Protein AF-R9JX51-F1 (afdb_monomer_lite)

pLDDT: mean 88.29, std 9.83, range [44.78, 97.88]

Radius of gyration: 38.97 Å; chains: 1; bounding box: 58×64×121 Å

Foldseek 3Di:
DWAQDPQPRAIFDAWDDKDWAWAWEQFDPLATDTDTDIWTKTAHPDPPDPGGIDTHDDPQDDPPHRYGPNVLVVLQVQCVVDQLQVSCVVSVSSHDHDHSVRNVVSVVPDDQAADLQQAEKEWEWDCPPPPPFIWIWIARPPPGHTRDTGGDDQLPRVLVVLLSNQNHQEYEYAPDPSNVVSCCVRHVNHHYHYDPVNVVVVVVVVVVVVCVVPPDPDWADDPRDTDPDHPPDDPDPDDPDVVVVVVPPDDPPADADPVRHHDPDDPVVPPCVDPVNVVVVVVVVVVVD

Sequence (289 aa):
HSCACPQCGEESRHLHATYMRKIQDIPIRCKPTCLHINVYKYECDNPECGTKVFTEPLSFARTSQVRTDALNTLILGMAMFMSNEGASSVLKLLGVTVSNDTIQRLYNRIKFEDDPDVEAVGIDDVATRKGQTYATAVYDLKDHHMIALLDGRDGTTLKEWLKEHKKIKVVARDRASSYAKAVSEVLPECVQVADRFHLLQNLMEHLKNIFKNELPPEIFIRGGQVLDTPPKKISREKKADESVIQQLNYDNTPPTDAYGNPVDYDDSANNYNSAEKKRQAENRKKNKR

Structure (mmCIF, N/CA/C/O backbone):
data_AF-R9JX51-F1
#
_entry.id   AF-R9JX51-F1
#
loop_
_atom_site.group_PDB
_atom_site.id
_atom_site.type_symbol
_atom_site.label_atom_id
_atom_site.label_alt_id
_atom_site.label_comp_id
_atom_site.label_asym_id
_atom_site.label_entity_id
_atom_site.label_seq_id
_atom_site.pdbx_PDB_ins_code
_atom_site.Cartn_x
_atom_site.Cartn_y
_atom_site.Cartn_z
_atom_site.occupancy
_atom_site.B_iso_or_equiv
_atom_site.auth_seq_id
_atom_site.auth_comp_id
_atom_site.auth_asym_id
_atom_site.auth_atom_id
_atom_site.pdbx_PDB_model_num
ATOM 1 N N . HIS A 1 1 ? 17.448 -10.406 -36.359 1.00 81.88 1 HIS A N 1
ATOM 2 C CA . HIS A 1 1 ? 16.692 -9.821 -35.239 1.00 81.88 1 HIS A CA 1
ATOM 3 C C . HIS A 1 1 ? 15.949 -8.607 -35.762 1.00 81.88 1 HIS A C 1
ATOM 5 O O . HIS A 1 1 ? 16.546 -7.835 -36.501 1.00 81.88 1 HIS A O 1
ATOM 11 N N . SER A 1 2 ? 14.666 -8.489 -35.444 1.00 91.06 2 SER A N 1
ATOM 12 C CA . SER A 1 2 ? 13.827 -7.328 -35.739 1.00 91.06 2 SER A CA 1
ATOM 13 C C . SER A 1 2 ? 13.103 -6.923 -34.458 1.00 91.06 2 SER A C 1
ATOM 15 O O . SER A 1 2 ? 12.936 -7.749 -33.556 1.00 91.06 2 SER A O 1
ATOM 17 N N . CYS A 1 3 ? 12.713 -5.658 -34.351 1.00 93.56 3 CYS A N 1
ATOM 18 C CA . CYS A 1 3 ? 11.931 -5.170 -33.223 1.00 93.56 3 CYS A CA 1
ATOM 19 C C . CYS A 1 3 ? 10.944 -4.106 -33.697 1.00 93.56 3 CYS A C 1
ATOM 21 O O . CYS A 1 3 ? 11.307 -3.229 -34.476 1.00 93.56 3 CYS A O 1
ATOM 23 N N . ALA A 1 4 ? 9.709 -4.160 -33.203 1.00 95.12 4 ALA A N 1
ATOM 24 C CA . ALA A 1 4 ? 8.729 -3.111 -33.451 1.00 95.12 4 ALA A CA 1
ATOM 25 C C . ALA A 1 4 ? 9.084 -1.850 -32.651 1.00 95.12 4 ALA A C 1
ATOM 27 O O . ALA A 1 4 ? 9.401 -1.932 -31.458 1.00 95.12 4 ALA A O 1
ATOM 28 N N . CYS A 1 5 ? 9.022 -0.687 -33.299 1.00 93.88 5 CYS A N 1
ATOM 29 C CA . CYS A 1 5 ? 9.209 0.594 -32.634 1.00 93.88 5 CYS A CA 1
ATOM 30 C C . CYS A 1 5 ? 8.069 0.823 -31.625 1.00 93.88 5 CYS A C 1
ATOM 32 O O . CYS A 1 5 ? 6.904 0.816 -32.018 1.00 93.88 5 CYS A O 1
ATOM 34 N N . PRO A 1 6 ? 8.352 1.096 -30.337 1.00 92.12 6 PRO A N 1
ATOM 35 C CA . PRO A 1 6 ? 7.308 1.283 -29.327 1.00 92.12 6 PRO A CA 1
ATOM 36 C C . PRO A 1 6 ? 6.476 2.558 -29.535 1.00 92.12 6 PRO A C 1
ATOM 38 O O . PRO A 1 6 ? 5.453 2.721 -28.878 1.00 92.12 6 PRO A O 1
ATOM 41 N N . GLN A 1 7 ? 6.920 3.474 -30.406 1.00 93.69 7 GLN A N 1
ATOM 42 C CA . GLN A 1 7 ? 6.222 4.730 -30.675 1.00 93.69 7 GLN A CA 1
ATOM 43 C C . GLN A 1 7 ? 5.293 4.635 -31.894 1.00 93.69 7 GLN A C 1
ATOM 45 O O . GLN A 1 7 ? 4.145 5.054 -31.792 1.00 93.69 7 GLN A O 1
ATOM 50 N N . CYS A 1 8 ? 5.766 4.097 -33.024 1.00 94.19 8 CYS A N 1
ATOM 51 C CA . CYS A 1 8 ? 4.985 4.032 -34.268 1.00 94.19 8 CYS A CA 1
ATOM 52 C C . CYS A 1 8 ? 4.562 2.615 -34.688 1.00 94.19 8 CYS A C 1
ATOM 54 O O . CYS A 1 8 ? 3.778 2.476 -35.618 1.00 94.19 8 CYS A O 1
ATOM 56 N N . GLY A 1 9 ? 5.067 1.568 -34.030 1.00 94.25 9 GLY A N 1
ATOM 57 C CA . GLY A 1 9 ? 4.759 0.170 -34.342 1.00 94.25 9 GLY A CA 1
ATOM 58 C C . GLY A 1 9 ? 5.537 -0.431 -35.518 1.00 94.25 9 GLY A C 1
ATOM 59 O O . GLY A 1 9 ? 5.490 -1.647 -35.681 1.00 94.25 9 GLY A O 1
ATOM 60 N N . GLU A 1 10 ? 6.277 0.372 -36.293 1.00 95.06 10 GLU A N 1
ATOM 61 C CA . GLU A 1 10 ? 7.030 -0.100 -37.465 1.00 95.06 10 GLU A CA 1
ATOM 62 C C . GLU A 1 10 ? 8.069 -1.162 -37.083 1.00 95.06 10 GLU A C 1
ATOM 64 O O . GLU A 1 10 ? 8.851 -0.974 -36.141 1.00 95.06 10 GLU A O 1
ATOM 69 N N . GLU A 1 11 ? 8.103 -2.272 -37.822 1.00 96.31 11 GLU A N 1
ATOM 70 C CA . GLU A 1 11 ? 9.096 -3.320 -37.609 1.00 96.31 11 GLU A CA 1
ATOM 71 C C . GLU A 1 11 ? 10.447 -2.867 -38.162 1.00 96.31 11 GLU A C 1
ATOM 73 O O . GLU A 1 11 ? 10.641 -2.789 -39.370 1.00 96.31 11 GLU A O 1
ATOM 78 N N . SER A 1 12 ? 11.404 -2.602 -37.272 1.00 95.62 12 SER A N 1
ATOM 79 C CA . SER A 1 12 ? 12.731 -2.139 -37.669 1.00 95.62 12 SER A CA 1
ATOM 80 C C . SER A 1 12 ? 13.768 -3.258 -37.623 1.00 95.62 12 SER A C 1
ATOM 82 O O . SER A 1 12 ? 13.778 -4.092 -36.707 1.00 95.62 12 SER A O 1
ATOM 84 N N . ARG A 1 13 ? 14.658 -3.283 -38.621 1.00 95.19 13 ARG A N 1
ATOM 85 C CA . ARG A 1 13 ? 15.731 -4.295 -38.748 1.00 95.19 13 ARG A CA 1
ATOM 86 C C . ARG A 1 13 ? 17.135 -3.704 -38.675 1.00 95.19 13 ARG A C 1
ATOM 88 O O . ARG A 1 13 ? 18.094 -4.458 -38.499 1.00 95.19 13 ARG A O 1
ATOM 95 N N . HIS A 1 14 ? 17.266 -2.381 -38.758 1.00 93.88 14 HIS A N 1
ATOM 96 C CA . HIS A 1 14 ? 18.553 -1.703 -38.661 1.00 93.88 14 HIS A CA 1
ATOM 97 C C . HIS A 1 14 ? 19.035 -1.637 -37.210 1.00 93.88 14 HIS A C 1
ATOM 99 O O . HIS A 1 14 ? 18.507 -0.903 -36.374 1.00 93.88 14 HIS A O 1
ATOM 105 N N . LEU A 1 15 ? 20.055 -2.440 -36.903 1.00 95.25 15 LEU A N 1
ATOM 106 C CA . LEU A 1 15 ? 20.704 -2.449 -35.599 1.00 95.25 15 LEU A CA 1
ATOM 107 C C . LEU A 1 15 ? 21.611 -1.221 -35.454 1.00 95.25 15 LEU A C 1
ATOM 109 O O . LEU A 1 15 ? 22.594 -1.088 -36.176 1.00 95.25 15 LEU A O 1
ATOM 113 N N . HIS A 1 16 ? 21.315 -0.374 -34.473 1.00 95.62 16 HIS A N 1
ATOM 114 C CA . HIS A 1 16 ? 22.114 0.803 -34.143 1.00 95.62 16 HIS A CA 1
ATOM 115 C C . HIS A 1 16 ? 23.285 0.456 -33.214 1.00 95.62 16 HIS A C 1
ATOM 117 O O . HIS A 1 16 ? 24.429 0.837 -33.447 1.00 95.62 16 HIS A O 1
ATOM 123 N N . ALA A 1 17 ? 22.994 -0.247 -32.115 1.00 95.38 17 ALA A N 1
ATOM 124 C CA . ALA A 1 17 ? 23.981 -0.581 -31.094 1.00 95.38 17 ALA A CA 1
ATOM 125 C C . ALA A 1 17 ? 23.506 -1.736 -30.209 1.00 95.38 17 ALA A C 1
ATOM 127 O O . ALA A 1 17 ? 22.314 -2.023 -30.119 1.00 95.38 17 ALA A O 1
ATOM 128 N N . THR A 1 18 ? 24.435 -2.338 -29.472 1.00 95.12 18 THR A N 1
ATOM 129 C CA . THR A 1 18 ? 24.125 -3.272 -28.385 1.00 95.12 18 THR A CA 1
ATOM 130 C C . THR A 1 18 ? 24.825 -2.849 -27.106 1.00 95.12 18 THR A C 1
ATOM 132 O O . THR A 1 18 ? 25.910 -2.268 -27.153 1.00 95.12 18 THR A O 1
ATOM 135 N N . TYR A 1 19 ? 24.234 -3.146 -25.953 1.00 94.31 19 TYR A N 1
ATOM 136 C CA . TYR A 1 19 ? 24.873 -2.902 -24.665 1.00 94.31 19 TYR A CA 1
ATOM 137 C C . TYR A 1 19 ? 24.481 -3.949 -23.628 1.00 94.31 19 TYR A C 1
ATOM 139 O O . TYR A 1 19 ? 23.354 -4.439 -23.597 1.00 94.31 19 TYR A O 1
ATOM 147 N N . MET A 1 20 ? 25.417 -4.264 -22.734 1.00 95.19 20 MET A N 1
ATOM 148 C CA . MET A 1 20 ? 25.176 -5.216 -21.656 1.00 95.19 20 MET A CA 1
ATOM 149 C C . MET A 1 20 ? 24.449 -4.553 -20.488 1.00 95.19 20 MET A C 1
ATOM 151 O O . MET A 1 20 ? 24.860 -3.503 -19.989 1.00 95.19 20 MET A O 1
ATOM 155 N N . ARG A 1 21 ? 23.402 -5.211 -19.993 1.00 94.69 21 ARG A N 1
ATOM 156 C CA . ARG A 1 21 ? 22.732 -4.882 -18.733 1.00 94.69 21 ARG A CA 1
ATOM 157 C C . ARG A 1 21 ? 22.914 -6.012 -17.738 1.00 94.69 21 ARG A C 1
ATOM 159 O O . ARG A 1 21 ? 22.770 -7.185 -18.072 1.00 94.69 21 ARG A O 1
ATOM 166 N N . LYS A 1 22 ? 23.158 -5.632 -16.487 1.00 96.12 22 LYS A N 1
ATOM 167 C CA . LYS A 1 22 ? 23.065 -6.517 -15.329 1.00 96.12 22 LYS A CA 1
ATOM 168 C C . LYS A 1 22 ? 21.794 -6.172 -14.563 1.00 96.12 22 LYS A C 1
ATOM 170 O O . LYS A 1 22 ? 21.672 -5.061 -14.053 1.00 96.12 22 LYS A O 1
ATOM 175 N N . ILE A 1 23 ? 20.856 -7.110 -14.501 1.00 97.19 23 ILE A N 1
ATOM 176 C CA . ILE A 1 23 ? 19.566 -6.939 -13.823 1.00 97.19 23 ILE A CA 1
ATOM 177 C C . ILE A 1 23 ? 19.499 -7.945 -12.681 1.00 97.19 23 ILE A C 1
ATOM 179 O O . ILE A 1 23 ? 19.671 -9.137 -12.908 1.00 97.19 23 ILE A O 1
ATOM 183 N N . GLN A 1 24 ? 19.279 -7.481 -11.453 1.00 97.88 24 GLN A N 1
ATOM 184 C CA . GLN A 1 24 ? 19.091 -8.382 -10.315 1.00 97.88 24 GLN A CA 1
ATOM 185 C C . GLN A 1 24 ? 17.722 -9.068 -10.418 1.00 97.88 24 GLN A C 1
ATOM 187 O O . GLN A 1 24 ? 16.726 -8.416 -10.733 1.00 97.88 24 GLN A O 1
ATOM 192 N N . ASP A 1 25 ? 17.681 -10.363 -10.137 1.00 97.44 25 ASP A N 1
ATOM 193 C CA . ASP A 1 25 ? 16.470 -11.180 -10.195 1.00 97.44 25 ASP A CA 1
ATOM 194 C C . ASP A 1 25 ? 16.212 -11.872 -8.849 1.00 97.44 25 ASP A C 1
ATOM 196 O O . ASP A 1 25 ? 16.976 -11.693 -7.893 1.00 97.44 25 ASP A O 1
ATOM 200 N N . ILE A 1 26 ? 15.119 -12.628 -8.758 1.00 96.94 26 ILE A N 1
ATOM 201 C CA . ILE A 1 26 ? 14.760 -13.416 -7.578 1.00 96.94 26 ILE A CA 1
ATOM 202 C C . ILE A 1 26 ? 15.960 -14.275 -7.138 1.00 96.94 26 ILE A C 1
ATOM 204 O O . ILE A 1 26 ? 16.591 -14.939 -7.965 1.00 96.94 26 ILE A O 1
ATOM 208 N N . PRO A 1 27 ? 16.306 -14.271 -5.839 1.00 96.50 27 PRO A N 1
ATOM 209 C CA . PRO A 1 27 ? 17.465 -14.996 -5.351 1.00 96.50 27 PRO A CA 1
ATOM 210 C C . PRO A 1 27 ? 17.262 -16.509 -5.450 1.00 96.50 27 PRO A C 1
ATOM 212 O O . PRO A 1 27 ? 16.243 -17.053 -5.028 1.00 96.50 27 PRO A O 1
ATOM 215 N N . ILE A 1 28 ? 18.288 -17.214 -5.920 1.00 96.06 28 ILE A N 1
ATOM 216 C CA . ILE A 1 28 ? 18.328 -18.676 -5.929 1.00 96.06 28 ILE A CA 1
ATOM 217 C C . ILE A 1 28 ? 19.109 -19.142 -4.702 1.00 96.06 28 ILE A C 1
ATOM 219 O O . ILE A 1 28 ? 20.269 -18.773 -4.522 1.00 96.06 28 ILE A O 1
ATOM 223 N N . ARG A 1 29 ? 18.493 -19.974 -3.852 1.00 94.56 29 ARG A N 1
ATOM 224 C CA . ARG A 1 29 ? 19.115 -20.503 -2.616 1.00 94.56 29 ARG A CA 1
ATOM 225 C C . ARG A 1 29 ? 19.682 -19.396 -1.709 1.00 94.56 29 ARG A C 1
ATOM 227 O O . ARG A 1 29 ? 20.789 -19.516 -1.186 1.00 94.56 29 ARG A O 1
ATOM 234 N N . CYS A 1 30 ? 18.928 -18.305 -1.565 1.00 93.25 30 CYS A N 1
ATOM 235 C CA . CYS A 1 30 ? 19.318 -17.114 -0.803 1.00 93.25 30 CYS A CA 1
ATOM 236 C C . CYS A 1 30 ? 20.642 -16.478 -1.272 1.00 93.25 30 CYS A C 1
ATOM 238 O O . CYS A 1 30 ? 21.377 -15.887 -0.478 1.00 93.25 30 CYS A O 1
ATOM 240 N N . LYS A 1 31 ? 20.995 -16.635 -2.554 1.00 94.75 31 LYS A N 1
ATOM 241 C CA . LYS A 1 31 ? 22.178 -16.014 -3.153 1.00 94.75 31 LYS A CA 1
ATOM 242 C C . LYS A 1 31 ? 21.774 -14.909 -4.129 1.00 94.75 31 LYS A C 1
ATOM 244 O O . LYS A 1 31 ? 20.827 -15.103 -4.898 1.00 94.75 31 LYS A O 1
ATOM 249 N N . PRO A 1 32 ? 22.518 -13.785 -4.153 1.00 95.88 32 PRO A N 1
ATOM 250 C CA . PRO A 1 32 ? 22.324 -12.750 -5.158 1.00 95.88 32 PRO A CA 1
ATOM 251 C C . PRO A 1 32 ? 22.366 -13.337 -6.564 1.00 95.88 32 PRO A C 1
ATOM 253 O O . PRO A 1 32 ? 23.352 -13.957 -6.960 1.00 95.88 32 PRO A O 1
ATOM 256 N N . THR A 1 33 ? 21.275 -13.152 -7.298 1.00 96.94 33 THR A N 1
ATOM 257 C CA . THR A 1 33 ? 21.091 -13.690 -8.648 1.00 96.94 33 THR A CA 1
ATOM 258 C C . THR A 1 33 ? 20.904 -12.525 -9.609 1.00 96.94 33 THR A C 1
ATOM 260 O O . THR A 1 33 ? 20.221 -11.547 -9.300 1.00 96.94 33 THR A O 1
ATOM 263 N N . CYS A 1 34 ? 21.586 -12.568 -10.752 1.00 96.94 34 CYS A N 1
ATOM 264 C CA . CYS A 1 34 ? 21.533 -11.513 -11.758 1.00 96.94 34 CYS A CA 1
ATOM 265 C C . CYS A 1 34 ? 21.465 -12.113 -13.159 1.00 96.94 34 CYS A C 1
ATOM 267 O O . CYS A 1 34 ? 22.170 -13.072 -13.464 1.00 96.94 34 CYS A O 1
ATOM 269 N N . LEU A 1 35 ? 20.679 -11.478 -14.018 1.00 96.50 35 LEU A N 1
ATOM 270 C CA . LEU A 1 35 ? 20.624 -11.727 -15.447 1.00 96.50 35 LEU A CA 1
ATOM 271 C C . LEU A 1 35 ? 21.620 -10.791 -16.138 1.00 96.50 35 LEU A C 1
ATOM 273 O O . LEU A 1 35 ? 21.587 -9.574 -15.926 1.00 96.50 35 LEU A O 1
ATOM 277 N N . HIS A 1 36 ? 22.523 -11.354 -16.938 1.00 96.31 36 HIS A N 1
ATOM 278 C CA . HIS A 1 36 ? 23.412 -10.600 -17.821 1.00 96.31 36 HIS A CA 1
ATOM 279 C C . HIS A 1 36 ? 22.826 -10.660 -19.228 1.00 96.31 36 HIS A C 1
ATOM 281 O O . HIS A 1 36 ? 22.798 -11.724 -19.840 1.00 96.31 36 HIS A O 1
ATOM 287 N N . ILE A 1 37 ? 22.317 -9.532 -19.711 1.00 94.38 37 ILE A N 1
ATOM 288 C CA . ILE A 1 37 ? 21.511 -9.467 -20.930 1.00 94.38 37 ILE A CA 1
ATOM 289 C C . ILE A 1 37 ? 22.209 -8.538 -21.913 1.00 94.38 37 ILE A C 1
ATOM 291 O O . ILE A 1 37 ? 22.575 -7.421 -21.542 1.00 94.38 37 ILE A O 1
ATOM 295 N N . ASN A 1 38 ? 22.371 -8.990 -23.153 1.00 95.00 38 ASN A N 1
ATOM 296 C CA . ASN A 1 38 ? 22.765 -8.123 -24.253 1.00 95.00 38 ASN A CA 1
ATOM 297 C C . ASN A 1 38 ? 21.507 -7.474 -24.828 1.00 95.00 38 ASN A C 1
ATOM 299 O O . ASN A 1 38 ? 20.653 -8.188 -25.343 1.00 95.00 38 ASN A O 1
ATOM 303 N N . VAL A 1 39 ? 21.385 -6.155 -24.691 1.00 94.44 39 VAL A N 1
ATOM 304 C CA . VAL A 1 39 ? 20.215 -5.399 -25.139 1.00 94.44 39 VAL A CA 1
ATOM 305 C C . VAL A 1 39 ? 20.503 -4.691 -26.451 1.00 94.44 39 VAL A C 1
ATOM 307 O O . VAL A 1 39 ? 21.531 -4.022 -26.588 1.00 94.44 39 VAL A O 1
ATOM 310 N N . TYR A 1 40 ? 19.572 -4.803 -27.390 1.00 94.75 40 TYR A N 1
ATOM 311 C CA . TYR A 1 40 ? 19.677 -4.263 -28.741 1.00 94.75 40 TYR A CA 1
ATOM 312 C C . TYR A 1 40 ? 18.963 -2.906 -28.861 1.00 94.75 40 TYR A C 1
ATOM 314 O O . TYR A 1 40 ? 17.868 -2.691 -28.336 1.00 94.75 40 TYR A O 1
ATOM 322 N N . LYS A 1 41 ? 19.598 -1.966 -29.563 1.00 95.56 41 LYS A N 1
ATOM 323 C CA . LYS A 1 41 ? 19.025 -0.683 -29.979 1.00 95.56 41 LYS A CA 1
ATOM 324 C C . LYS A 1 41 ? 18.873 -0.668 -31.489 1.00 95.56 41 LYS A C 1
ATOM 326 O O . LYS A 1 41 ? 19.823 -1.006 -32.188 1.00 95.56 41 LYS A O 1
ATOM 331 N N . TYR A 1 42 ? 17.728 -0.217 -31.971 1.00 96.12 42 TYR A N 1
ATOM 332 C CA . TYR A 1 42 ? 17.392 -0.166 -33.388 1.00 96.12 42 TYR A CA 1
ATOM 333 C C . TYR A 1 42 ? 17.206 1.277 -33.833 1.00 96.12 42 TYR A C 1
ATOM 335 O O . TYR A 1 42 ? 16.750 2.112 -33.046 1.00 96.12 42 TYR A O 1
ATOM 343 N N . GLU A 1 43 ? 17.550 1.558 -35.084 1.00 96.50 43 GLU A N 1
ATOM 344 C CA . GLU A 1 43 ? 17.079 2.760 -35.769 1.00 96.50 43 GLU A CA 1
ATOM 345 C C . GLU A 1 43 ? 15.660 2.497 -36.267 1.00 96.50 43 GLU A C 1
ATOM 347 O O . GLU A 1 43 ? 15.361 1.390 -36.708 1.00 96.50 43 GLU A O 1
ATOM 352 N N . CYS A 1 44 ? 14.765 3.470 -36.120 1.00 95.69 44 CYS A N 1
ATOM 353 C CA . CYS A 1 44 ? 13.397 3.329 -36.600 1.00 95.69 44 CYS A CA 1
ATOM 354 C C . CYS A 1 44 ? 13.369 3.437 -38.124 1.00 95.69 44 CYS A C 1
ATOM 356 O O . CYS A 1 44 ? 13.802 4.449 -38.674 1.00 95.69 44 CYS A O 1
ATOM 358 N N . ASP A 1 45 ? 12.806 2.426 -38.782 1.00 94.00 45 ASP A N 1
ATOM 359 C CA . ASP A 1 45 ? 12.721 2.375 -40.247 1.00 94.00 45 ASP A CA 1
ATOM 360 C C . ASP A 1 45 ? 11.614 3.288 -40.804 1.00 94.00 45 ASP A C 1
ATOM 362 O O . ASP A 1 45 ? 11.583 3.565 -42.003 1.00 94.00 45 ASP A O 1
ATOM 366 N N . ASN A 1 46 ? 10.733 3.809 -39.940 1.00 94.88 46 ASN A N 1
ATOM 367 C CA . ASN A 1 46 ? 9.710 4.778 -40.318 1.00 94.88 46 ASN A CA 1
ATOM 368 C C . ASN A 1 46 ? 10.290 6.211 -40.345 1.00 94.88 46 ASN A C 1
ATOM 370 O O . ASN A 1 46 ? 10.549 6.776 -39.274 1.00 94.88 46 ASN A O 1
ATOM 374 N N . PRO A 1 47 ? 10.421 6.846 -41.529 1.00 91.50 47 PRO A N 1
ATOM 375 C CA . PRO A 1 47 ? 10.985 8.190 -41.659 1.00 91.50 47 PRO A CA 1
ATOM 376 C C . PRO A 1 47 ? 10.109 9.293 -41.044 1.00 91.50 47 PRO A C 1
ATOM 378 O O . PRO A 1 47 ? 10.617 10.371 -40.741 1.00 91.50 47 PRO A O 1
ATOM 381 N N . GLU A 1 48 ? 8.813 9.042 -40.839 1.00 94.50 48 GLU A N 1
ATOM 382 C CA . GLU A 1 48 ? 7.881 9.990 -40.215 1.00 94.50 48 GLU A CA 1
ATOM 383 C C . GLU A 1 48 ? 7.873 9.886 -38.680 1.00 94.50 48 GLU A C 1
ATOM 385 O O . GLU A 1 48 ? 7.290 10.725 -37.990 1.00 94.50 48 GLU A O 1
ATOM 390 N N . CYS A 1 49 ? 8.532 8.872 -38.110 1.00 93.94 49 CYS A N 1
ATOM 391 C CA . CYS A 1 49 ? 8.582 8.686 -36.667 1.00 93.94 49 CYS A CA 1
ATOM 392 C C . CYS A 1 49 ? 9.555 9.680 -36.013 1.00 93.94 49 CYS A C 1
ATOM 394 O O . CYS A 1 49 ? 10.740 9.745 -36.339 1.00 93.94 49 CYS A O 1
ATOM 396 N N . GLY A 1 50 ? 9.085 10.403 -34.991 1.00 93.12 50 GLY A N 1
ATOM 397 C CA . GLY A 1 50 ? 9.944 11.285 -34.189 1.00 93.12 50 GLY A CA 1
ATOM 398 C C . GLY A 1 50 ? 11.005 10.543 -33.360 1.00 93.12 50 GLY A C 1
ATOM 399 O O . GLY A 1 50 ? 11.973 11.151 -32.901 1.00 93.12 50 GLY A O 1
ATOM 400 N N . THR A 1 51 ? 10.852 9.228 -33.166 1.00 92.06 51 THR A N 1
ATOM 401 C CA . THR A 1 51 ? 11.829 8.388 -32.460 1.00 92.06 51 THR A CA 1
ATOM 402 C C . THR A 1 51 ? 12.810 7.786 -33.455 1.00 92.06 51 THR A C 1
ATOM 404 O O . THR A 1 51 ? 12.498 6.797 -34.106 1.00 92.06 51 THR A O 1
ATOM 407 N N . LYS A 1 52 ? 14.020 8.351 -33.539 1.00 93.31 52 LYS A N 1
ATOM 408 C CA . LYS A 1 52 ? 15.059 7.853 -34.458 1.00 93.31 52 LYS A CA 1
ATOM 409 C C . LYS A 1 52 ? 15.713 6.556 -33.998 1.00 93.31 52 LYS A C 1
ATOM 411 O O . LYS A 1 52 ? 15.993 5.699 -34.819 1.00 93.31 52 LYS A O 1
ATOM 416 N N . VAL A 1 53 ? 15.969 6.419 -32.697 1.00 94.94 53 VAL A N 1
ATOM 417 C CA . VAL A 1 53 ? 16.600 5.230 -32.109 1.00 94.94 53 VAL A CA 1
ATOM 418 C C . VAL A 1 53 ? 15.777 4.788 -30.914 1.00 94.94 53 VAL A C 1
ATOM 420 O O . VAL A 1 53 ? 15.463 5.602 -30.043 1.00 94.94 53 VAL A O 1
ATOM 423 N N . PHE A 1 54 ? 15.462 3.501 -30.838 1.00 94.38 54 PHE A N 1
ATOM 424 C CA . PHE A 1 54 ? 14.765 2.913 -29.701 1.00 94.38 54 PHE A CA 1
ATOM 425 C C . PHE A 1 54 ? 15.499 1.678 -29.187 1.00 94.38 54 PHE A C 1
ATOM 427 O O . PHE A 1 54 ? 16.318 1.071 -29.868 1.00 94.38 54 PHE A O 1
ATOM 434 N N . THR A 1 55 ? 15.248 1.339 -27.927 1.00 94.38 55 THR A N 1
ATOM 435 C CA . THR A 1 55 ? 15.790 0.130 -27.296 1.00 94.38 55 THR A CA 1
ATOM 436 C C . THR A 1 55 ? 14.722 -0.947 -27.331 1.00 94.38 55 THR A C 1
ATOM 438 O O . THR A 1 55 ? 13.556 -0.630 -27.092 1.00 94.38 55 THR A O 1
ATOM 441 N N . GLU A 1 56 ? 15.103 -2.192 -27.604 1.00 92.25 56 GLU A N 1
ATOM 442 C CA . GLU A 1 56 ? 14.152 -3.298 -27.542 1.00 92.25 56 GLU A CA 1
ATOM 443 C C . GLU A 1 56 ? 13.490 -3.372 -26.150 1.00 92.25 56 GLU A C 1
ATOM 445 O O . GLU A 1 56 ? 14.158 -3.188 -25.119 1.00 92.25 56 GLU A O 1
ATOM 450 N N . PRO A 1 57 ? 12.174 -3.611 -26.086 1.00 92.38 57 PRO A N 1
ATOM 451 C CA . PRO A 1 57 ? 11.497 -3.811 -24.820 1.00 92.38 57 PRO A CA 1
ATOM 452 C C . PRO A 1 57 ? 11.851 -5.191 -24.255 1.00 92.38 57 PRO A C 1
ATOM 454 O O . PRO A 1 57 ? 11.795 -6.197 -24.958 1.00 92.38 57 PRO A O 1
ATOM 457 N N . LEU A 1 58 ? 12.163 -5.257 -22.959 1.00 93.06 58 LEU A N 1
ATOM 458 C CA . LEU A 1 58 ? 12.254 -6.533 -22.248 1.00 93.06 58 LEU A CA 1
ATOM 459 C C . LEU A 1 58 ? 10.921 -6.791 -21.544 1.00 93.06 58 LEU A C 1
ATOM 461 O O . LEU A 1 58 ? 10.446 -5.945 -20.787 1.00 93.06 58 LEU A O 1
ATOM 465 N N . SER A 1 59 ? 10.343 -7.976 -21.743 1.00 93.50 59 SER A N 1
ATOM 466 C CA . SER A 1 59 ? 9.049 -8.363 -21.153 1.00 93.50 59 SER A CA 1
ATOM 467 C C . SER A 1 59 ? 9.054 -8.455 -19.622 1.00 93.50 59 SER A C 1
ATOM 469 O O . SER A 1 59 ? 7.994 -8.475 -19.009 1.00 93.50 59 SER A O 1
ATOM 471 N N . PHE A 1 60 ? 10.236 -8.509 -19.007 1.00 94.62 60 PHE A N 1
ATOM 472 C CA . PHE A 1 60 ? 10.433 -8.693 -17.566 1.00 94.62 60 PHE A CA 1
ATOM 473 C C . PHE A 1 60 ? 11.143 -7.510 -16.882 1.00 94.62 60 PHE A C 1
ATOM 475 O O . PHE A 1 60 ? 11.443 -7.596 -15.686 1.00 94.62 60 PHE A O 1
ATOM 482 N N . ALA A 1 61 ? 11.504 -6.456 -17.630 1.00 94.12 61 ALA A N 1
ATOM 483 C CA . ALA A 1 61 ? 12.142 -5.259 -17.083 1.00 94.12 61 ALA A CA 1
ATOM 484 C C . ALA A 1 61 ? 12.028 -4.039 -18.018 1.00 94.12 61 ALA A C 1
ATOM 486 O O . ALA A 1 61 ? 12.430 -4.057 -19.179 1.00 94.12 61 ALA A O 1
ATOM 487 N N . ARG A 1 62 ? 11.627 -2.894 -17.472 1.00 89.94 62 ARG A N 1
ATOM 488 C CA . ARG A 1 62 ? 11.642 -1.588 -18.150 1.00 89.94 62 ARG A CA 1
ATOM 489 C C . ARG A 1 62 ? 13.070 -1.149 -18.508 1.00 89.94 62 ARG A C 1
ATOM 491 O O . ARG A 1 62 ? 14.050 -1.547 -17.869 1.00 89.94 62 ARG A O 1
ATOM 498 N N . THR A 1 63 ? 13.197 -0.245 -19.480 1.00 85.56 63 THR A N 1
ATOM 499 C CA . THR A 1 63 ? 14.472 0.214 -20.076 1.00 85.56 63 THR A CA 1
ATOM 500 C C . THR A 1 63 ? 15.537 0.648 -19.062 1.00 85.56 63 THR A C 1
ATOM 502 O O . THR A 1 63 ? 16.707 0.310 -19.219 1.00 85.56 63 THR A O 1
ATOM 505 N N . SER A 1 64 ? 15.137 1.327 -17.983 1.00 85.12 64 SER A N 1
ATOM 506 C CA . SER A 1 64 ? 16.057 1.850 -16.956 1.00 85.12 64 SER A CA 1
ATOM 507 C C . SER A 1 64 ? 15.982 1.103 -15.620 1.00 85.12 64 SER A C 1
ATOM 509 O O . SER A 1 64 ? 16.560 1.543 -14.626 1.00 85.12 64 SER A O 1
ATOM 511 N N . GLN A 1 65 ? 15.242 -0.007 -15.544 1.00 91.12 65 GLN A N 1
ATOM 512 C CA . GLN A 1 65 ? 15.197 -0.816 -14.327 1.00 91.12 65 GLN A CA 1
ATOM 513 C C . GLN A 1 65 ? 16.493 -1.619 -14.150 1.00 91.12 65 GLN A C 1
ATOM 515 O O . GLN A 1 65 ? 17.109 -2.085 -15.103 1.00 91.12 65 GLN A O 1
ATOM 520 N N . VAL A 1 66 ? 16.896 -1.814 -12.898 1.00 94.62 66 VAL A N 1
ATOM 521 C CA . VAL A 1 66 ? 18.055 -2.649 -12.520 1.00 94.62 66 VAL A CA 1
ATOM 522 C C . VAL A 1 66 ? 17.629 -3.928 -11.790 1.00 94.62 66 VAL A C 1
ATOM 524 O O . VAL A 1 66 ? 18.456 -4.648 -11.237 1.00 94.62 66 VAL A O 1
ATOM 527 N N . ARG A 1 67 ? 16.319 -4.192 -11.765 1.00 96.31 67 ARG A N 1
ATOM 528 C CA . ARG A 1 67 ? 15.673 -5.359 -11.163 1.00 96.31 67 ARG A CA 1
ATOM 529 C C . ARG A 1 67 ? 14.557 -5.841 -12.074 1.00 96.31 67 ARG A C 1
ATOM 531 O O . ARG A 1 67 ? 13.918 -4.996 -12.704 1.00 96.31 67 ARG A O 1
ATOM 538 N N . THR A 1 68 ? 14.327 -7.147 -12.106 1.00 97.12 68 THR A N 1
ATOM 539 C CA . THR A 1 68 ? 13.172 -7.727 -12.796 1.00 97.12 68 THR A CA 1
ATOM 540 C C . THR A 1 68 ? 11.869 -7.270 -12.140 1.00 97.12 68 THR A C 1
ATOM 542 O O . THR A 1 68 ? 11.837 -6.920 -10.953 1.00 97.12 68 THR A O 1
ATOM 545 N N . ASP A 1 69 ? 10.781 -7.263 -12.906 1.00 95.75 69 ASP A N 1
ATOM 546 C CA . ASP A 1 69 ? 9.452 -6.956 -12.373 1.00 95.75 69 ASP A CA 1
ATOM 547 C C . ASP A 1 69 ? 9.039 -7.979 -11.305 1.00 95.75 69 ASP A C 1
ATOM 549 O O . ASP A 1 69 ? 8.542 -7.591 -10.251 1.00 95.75 69 ASP A O 1
ATOM 553 N N . ALA A 1 70 ? 9.389 -9.256 -11.494 1.00 96.62 70 ALA A N 1
ATOM 554 C CA . ALA A 1 70 ? 9.171 -10.312 -10.506 1.00 96.62 70 ALA A CA 1
ATOM 555 C C . ALA A 1 70 ? 9.892 -10.039 -9.170 1.00 96.62 70 ALA A C 1
ATOM 557 O O . ALA A 1 70 ? 9.300 -10.190 -8.099 1.00 96.62 70 ALA A O 1
ATOM 558 N N . LEU A 1 71 ? 11.145 -9.565 -9.210 1.00 97.44 71 LEU A N 1
ATOM 559 C CA . LEU A 1 71 ? 11.856 -9.156 -8.000 1.00 97.44 71 LEU A CA 1
ATOM 560 C C . LEU A 1 71 ? 11.213 -7.927 -7.341 1.00 97.44 71 LEU A C 1
ATOM 562 O O . LEU A 1 71 ? 11.136 -7.872 -6.117 1.00 97.44 71 LEU A O 1
ATOM 566 N N . ASN A 1 72 ? 10.737 -6.944 -8.114 1.00 96.75 72 ASN A N 1
ATOM 567 C CA . ASN A 1 72 ? 10.027 -5.796 -7.537 1.00 96.75 72 ASN A CA 1
ATOM 568 C C . ASN A 1 72 ? 8.737 -6.237 -6.822 1.00 96.75 72 ASN A C 1
ATOM 570 O O . ASN A 1 72 ? 8.464 -5.736 -5.732 1.00 96.75 72 ASN A O 1
ATOM 574 N N . THR A 1 73 ? 7.998 -7.204 -7.375 1.00 95.75 73 THR A N 1
ATOM 575 C CA . THR A 1 73 ? 6.818 -7.796 -6.724 1.00 95.75 73 THR A CA 1
ATOM 576 C C . THR A 1 73 ? 7.184 -8.507 -5.422 1.00 95.75 73 THR A C 1
ATOM 578 O O . THR A 1 73 ? 6.528 -8.282 -4.409 1.00 95.75 73 THR A O 1
ATOM 581 N N . LEU A 1 74 ? 8.263 -9.301 -5.402 1.00 96.06 74 LEU A N 1
ATOM 582 C CA . LEU A 1 74 ? 8.754 -9.939 -4.173 1.00 96.06 74 LEU A CA 1
ATOM 583 C C . LEU A 1 74 ? 9.121 -8.903 -3.099 1.00 96.06 74 LEU A C 1
ATOM 585 O O . LEU A 1 74 ? 8.759 -9.059 -1.933 1.00 96.06 74 LEU A O 1
ATOM 589 N N . ILE A 1 75 ? 9.834 -7.842 -3.491 1.00 97.31 75 ILE A N 1
ATOM 590 C CA . ILE A 1 75 ? 10.235 -6.760 -2.583 1.00 97.31 75 ILE A CA 1
ATOM 591 C C . ILE A 1 75 ? 9.000 -6.091 -1.972 1.00 97.31 75 ILE A C 1
ATOM 593 O O . ILE A 1 75 ? 8.957 -5.913 -0.756 1.00 97.31 75 ILE A O 1
ATOM 597 N N . LEU A 1 76 ? 8.005 -5.742 -2.793 1.00 96.56 76 LEU A N 1
ATOM 598 C CA . LEU A 1 76 ? 6.759 -5.130 -2.325 1.00 96.56 76 LEU A CA 1
ATOM 599 C C . LEU A 1 76 ? 5.980 -6.074 -1.405 1.00 96.56 76 LEU A C 1
ATOM 601 O O . LEU A 1 76 ? 5.600 -5.664 -0.314 1.00 96.56 76 LEU A O 1
ATOM 605 N N . GLY A 1 77 ? 5.826 -7.344 -1.786 1.00 95.75 77 GLY A N 1
ATOM 606 C CA . GLY A 1 77 ? 5.131 -8.341 -0.971 1.00 95.75 77 GLY A CA 1
ATOM 607 C C . GLY A 1 77 ? 5.742 -8.499 0.422 1.00 95.75 77 GLY A C 1
ATOM 608 O O . GLY A 1 77 ? 5.013 -8.596 1.400 1.00 95.75 77 GLY A O 1
ATOM 609 N N . MET A 1 78 ? 7.072 -8.443 0.541 1.00 95.00 78 MET A N 1
ATOM 610 C CA . MET A 1 78 ? 7.745 -8.442 1.844 1.00 95.00 78 MET A CA 1
ATOM 611 C C . MET A 1 78 ? 7.572 -7.119 2.595 1.00 95.00 78 MET A C 1
ATOM 613 O O . MET A 1 78 ? 7.312 -7.116 3.798 1.00 95.00 78 MET A O 1
ATOM 617 N N . ALA A 1 79 ? 7.726 -5.995 1.894 1.00 96.31 79 ALA A N 1
ATOM 618 C CA . ALA A 1 79 ? 7.655 -4.666 2.484 1.00 96.31 79 ALA A CA 1
ATOM 619 C C . ALA A 1 79 ? 6.264 -4.309 3.019 1.00 96.31 79 ALA A C 1
ATOM 621 O O . ALA A 1 79 ? 6.171 -3.445 3.882 1.00 96.31 79 ALA A O 1
ATOM 622 N N . MET A 1 80 ? 5.193 -4.953 2.551 1.00 94.12 80 MET A N 1
ATOM 623 C CA . MET A 1 80 ? 3.832 -4.693 3.040 1.00 94.12 80 MET A CA 1
ATOM 624 C C . MET A 1 80 ? 3.620 -5.108 4.502 1.00 94.12 80 MET A C 1
ATOM 626 O O . MET A 1 80 ? 2.721 -4.592 5.160 1.00 94.12 80 MET A O 1
ATOM 630 N N . PHE A 1 81 ? 4.443 -6.018 5.031 1.00 95.06 81 PHE A N 1
ATOM 631 C CA . PHE A 1 81 ? 4.270 -6.577 6.378 1.00 95.06 81 PHE A CA 1
ATOM 632 C C . PHE A 1 81 ? 5.276 -6.049 7.406 1.00 95.06 81 PHE A C 1
ATOM 634 O O . PHE A 1 81 ? 5.260 -6.471 8.562 1.00 95.06 81 PHE A O 1
ATOM 641 N N . MET A 1 82 ? 6.183 -5.157 7.008 1.00 94.44 82 MET A N 1
ATOM 642 C CA . MET A 1 82 ? 7.230 -4.635 7.887 1.00 94.44 82 MET A CA 1
ATOM 643 C C . MET A 1 82 ? 7.681 -3.242 7.456 1.00 94.44 82 MET A C 1
ATOM 645 O O . MET A 1 82 ? 7.332 -2.761 6.386 1.00 94.44 82 MET A O 1
ATOM 649 N N . SER A 1 83 ? 8.485 -2.573 8.283 1.00 95.94 83 SER A N 1
ATOM 650 C CA . SER A 1 83 ? 9.087 -1.302 7.876 1.00 95.94 83 SER A CA 1
ATOM 651 C C . SER A 1 83 ? 10.017 -1.497 6.676 1.00 95.94 83 SER A C 1
ATOM 653 O O . SER A 1 83 ? 10.630 -2.554 6.522 1.00 95.94 83 SER A O 1
ATOM 655 N N . ASN A 1 84 ? 10.195 -0.459 5.858 1.00 96.75 84 ASN A N 1
ATOM 656 C CA . ASN A 1 84 ? 11.110 -0.506 4.715 1.00 96.75 84 ASN A CA 1
ATOM 657 C C . ASN A 1 84 ? 12.546 -0.900 5.118 1.00 96.75 84 ASN A C 1
ATOM 659 O O . ASN A 1 84 ? 13.208 -1.636 4.390 1.00 96.75 84 ASN A O 1
ATOM 663 N N . GLU A 1 85 ? 13.029 -0.448 6.282 1.00 97.12 85 GLU A N 1
ATOM 664 C CA . GLU A 1 85 ? 14.337 -0.862 6.817 1.00 97.12 85 GLU A CA 1
ATOM 665 C C . GLU A 1 85 ? 14.363 -2.335 7.234 1.00 97.12 85 GLU A C 1
ATOM 667 O O . GLU A 1 85 ? 15.338 -3.045 6.970 1.00 97.12 85 GLU A O 1
ATOM 672 N N . GLY A 1 86 ? 13.278 -2.820 7.845 1.00 97.25 86 GLY A N 1
ATOM 673 C CA . GLY A 1 86 ? 13.109 -4.235 8.164 1.00 97.25 86 GLY A CA 1
ATOM 674 C C . GLY A 1 86 ? 13.117 -5.093 6.901 1.00 97.25 86 GLY A C 1
ATOM 675 O O . GLY A 1 86 ? 13.883 -6.051 6.813 1.00 97.25 86 GLY A O 1
ATOM 676 N N . ALA A 1 87 ? 12.350 -4.690 5.887 1.00 97.56 87 ALA A N 1
ATOM 677 C CA . ALA A 1 87 ? 12.289 -5.362 4.596 1.00 97.56 87 ALA A CA 1
ATOM 678 C C . ALA A 1 87 ? 13.654 -5.376 3.910 1.00 97.56 87 ALA A C 1
ATOM 680 O O . ALA A 1 87 ? 14.118 -6.441 3.521 1.00 97.56 87 ALA A O 1
ATOM 681 N N . SER A 1 88 ? 14.333 -4.229 3.834 1.00 97.75 88 SER A N 1
ATOM 682 C CA . SER A 1 88 ? 15.707 -4.105 3.329 1.00 97.75 88 SER A CA 1
ATOM 683 C C . SER A 1 88 ? 16.663 -5.082 4.029 1.00 97.75 88 SER A C 1
ATOM 685 O O . SER A 1 88 ? 17.396 -5.828 3.375 1.00 97.75 88 SER A O 1
ATOM 687 N N . SER A 1 89 ? 16.599 -5.152 5.362 1.00 97.06 89 SER A N 1
ATOM 688 C CA . SER A 1 89 ? 17.451 -6.028 6.174 1.00 97.06 89 SER A CA 1
ATOM 689 C C . SER A 1 89 ? 17.173 -7.514 5.930 1.00 97.06 89 SER A C 1
ATOM 691 O O . SER A 1 89 ? 18.107 -8.286 5.711 1.00 97.06 89 SER A O 1
ATOM 693 N N . VAL A 1 90 ? 15.901 -7.924 5.916 1.00 96.75 90 VAL A N 1
ATOM 694 C CA . VAL A 1 90 ? 15.492 -9.316 5.658 1.00 96.75 90 VAL A CA 1
ATOM 695 C C . VAL A 1 90 ? 15.827 -9.729 4.225 1.00 96.75 90 VAL A C 1
ATOM 697 O O . VAL A 1 90 ? 16.424 -10.780 4.003 1.00 96.75 90 VAL A O 1
ATOM 700 N N . LEU A 1 91 ? 15.510 -8.884 3.245 1.00 97.06 91 LEU A N 1
ATOM 701 C CA . LEU A 1 91 ? 15.795 -9.126 1.831 1.00 97.06 91 LEU A CA 1
ATOM 702 C C . LEU A 1 91 ? 17.298 -9.287 1.582 1.00 97.06 91 LEU A C 1
ATOM 704 O O . LEU A 1 91 ? 17.698 -10.175 0.827 1.00 97.06 91 LEU A O 1
ATOM 708 N N . LYS A 1 92 ? 18.143 -8.527 2.289 1.00 96.62 92 LYS A N 1
ATOM 709 C CA . LYS A 1 92 ? 19.601 -8.688 2.240 1.00 96.62 92 LYS A CA 1
ATOM 710 C C . LYS A 1 92 ? 20.057 -10.081 2.685 1.00 96.62 92 LYS A C 1
ATOM 712 O O . LYS A 1 92 ? 20.939 -10.651 2.044 1.00 96.62 92 LYS A O 1
ATOM 717 N N . LEU A 1 93 ? 19.447 -10.656 3.726 1.00 95.88 93 LEU A N 1
ATOM 718 C CA . LEU A 1 93 ? 19.732 -12.032 4.172 1.00 95.88 93 LEU A CA 1
ATOM 719 C C . LEU A 1 93 ? 19.307 -13.081 3.135 1.00 95.88 93 LEU A C 1
ATOM 721 O O . LEU A 1 93 ? 19.928 -14.136 3.031 1.00 95.88 93 LEU A O 1
ATOM 725 N N . LEU A 1 94 ? 18.285 -12.770 2.336 1.00 95.94 94 LEU A N 1
ATOM 726 C CA . LEU A 1 94 ? 17.820 -13.599 1.225 1.00 95.94 94 LEU A CA 1
ATOM 727 C C . LEU A 1 94 ? 18.629 -13.383 -0.065 1.00 95.94 94 LEU A C 1
ATOM 729 O O . LEU A 1 94 ? 18.327 -13.999 -1.080 1.00 95.94 94 LEU A O 1
ATOM 733 N N . GLY A 1 95 ? 19.663 -12.537 -0.051 1.00 96.31 95 GLY A N 1
ATOM 734 C CA . GLY A 1 95 ? 20.494 -12.257 -1.222 1.00 96.31 95 GLY A CA 1
ATOM 735 C C . GLY A 1 95 ? 19.936 -11.175 -2.151 1.00 96.31 95 GLY A C 1
ATOM 736 O O . GLY A 1 95 ? 20.438 -11.017 -3.259 1.00 96.31 95 GLY A O 1
ATOM 737 N N . VAL A 1 96 ? 18.932 -10.409 -1.723 1.00 97.62 96 VAL A N 1
ATOM 738 C CA . VAL A 1 96 ? 18.385 -9.276 -2.477 1.00 97.62 96 VAL A CA 1
ATOM 739 C C . VAL A 1 96 ? 19.004 -7.977 -1.981 1.00 97.62 96 VAL A C 1
ATOM 741 O O . VAL A 1 96 ? 18.879 -7.603 -0.819 1.00 97.62 96 VAL A O 1
ATOM 744 N N . THR A 1 97 ? 19.643 -7.243 -2.886 1.00 95.38 97 THR A N 1
ATOM 745 C CA . THR A 1 97 ? 20.190 -5.915 -2.596 1.00 95.38 97 THR A CA 1
ATOM 746 C C . THR A 1 97 ? 19.152 -4.850 -2.923 1.00 95.38 97 THR A C 1
ATOM 748 O O . THR A 1 97 ? 18.8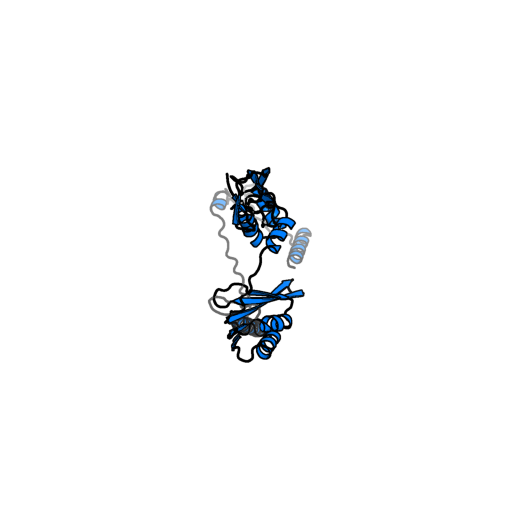87 -4.569 -4.097 1.00 95.38 97 THR A O 1
ATOM 751 N N . VAL A 1 98 ? 18.561 -4.254 -1.889 1.00 97.06 98 VAL A N 1
ATOM 752 C CA . VAL A 1 98 ? 17.611 -3.141 -1.989 1.00 97.06 98 VAL A CA 1
ATOM 753 C C . VAL A 1 98 ? 17.748 -2.250 -0.753 1.00 97.06 98 VAL A C 1
ATOM 755 O O . VAL A 1 98 ? 18.056 -2.754 0.318 1.00 97.06 98 VAL A O 1
ATOM 758 N N . SER A 1 99 ? 17.565 -0.936 -0.902 1.00 96.62 99 SER A N 1
ATOM 759 C CA . SER A 1 99 ? 17.550 0.011 0.222 1.00 96.62 99 SER A CA 1
ATOM 760 C C . SER A 1 99 ? 16.124 0.394 0.614 1.00 96.62 99 SER A C 1
ATOM 762 O O . SER A 1 99 ? 15.216 0.313 -0.218 1.00 96.62 99 SER A O 1
ATOM 764 N N . ASN A 1 100 ? 15.950 0.909 1.832 1.00 96.69 100 ASN A N 1
ATOM 765 C CA . ASN A 1 100 ? 14.707 1.535 2.288 1.00 96.69 100 ASN A CA 1
ATOM 766 C C . ASN A 1 100 ? 14.165 2.559 1.269 1.00 96.69 100 ASN A C 1
ATOM 768 O O . ASN A 1 100 ? 13.052 2.399 0.774 1.00 96.69 100 ASN A O 1
ATOM 772 N N . ASP A 1 101 ? 14.982 3.522 0.829 1.00 96.88 101 ASP A N 1
ATOM 773 C CA . ASP A 1 101 ? 14.560 4.526 -0.166 1.00 96.88 101 ASP A CA 1
ATOM 774 C C . ASP A 1 101 ? 14.143 3.920 -1.509 1.00 96.88 101 ASP A C 1
ATOM 776 O O . ASP A 1 101 ? 13.377 4.508 -2.275 1.00 96.88 101 ASP A O 1
ATOM 780 N N . THR A 1 102 ? 14.705 2.764 -1.863 1.00 95.94 102 THR A N 1
ATOM 781 C CA . THR A 1 102 ? 14.319 2.063 -3.088 1.00 95.94 102 THR A CA 1
ATOM 782 C C . THR A 1 102 ? 12.946 1.426 -2.927 1.00 95.94 102 THR A C 1
ATOM 784 O O . THR A 1 102 ? 12.150 1.502 -3.858 1.00 95.94 102 THR A O 1
ATOM 787 N N . ILE A 1 103 ? 12.653 0.854 -1.758 1.00 97.38 103 ILE A N 1
ATOM 788 C CA . ILE A 1 103 ? 11.330 0.323 -1.413 1.00 97.38 103 ILE A CA 1
ATOM 789 C C . ILE A 1 103 ? 10.303 1.459 -1.396 1.00 97.38 103 ILE A C 1
ATOM 791 O O . ILE A 1 103 ? 9.274 1.348 -2.057 1.00 97.38 103 ILE A O 1
ATOM 795 N N . GLN A 1 104 ? 10.619 2.600 -0.775 1.00 96.25 104 GLN A N 1
ATOM 796 C CA . GLN A 1 104 ? 9.737 3.770 -0.798 1.00 96.25 104 GLN A CA 1
ATOM 797 C C . GLN A 1 104 ? 9.460 4.253 -2.229 1.00 96.25 104 GLN A C 1
ATOM 799 O O . GLN A 1 104 ? 8.328 4.570 -2.581 1.00 96.25 104 GLN A O 1
ATOM 804 N N . ARG A 1 105 ? 10.474 4.250 -3.104 1.00 94.69 105 ARG A N 1
ATOM 805 C CA . ARG A 1 105 ? 10.288 4.557 -4.531 1.00 94.69 105 ARG A CA 1
ATOM 806 C C . ARG A 1 105 ? 9.428 3.533 -5.270 1.00 94.69 105 ARG A C 1
ATOM 808 O O . ARG A 1 105 ? 8.841 3.902 -6.283 1.00 94.69 105 ARG A O 1
ATOM 815 N N . LEU A 1 106 ? 9.378 2.273 -4.830 1.00 94.44 106 LEU A N 1
ATOM 816 C CA . LEU A 1 106 ? 8.442 1.287 -5.376 1.00 94.44 106 LEU A CA 1
ATOM 817 C C . LEU A 1 106 ? 7.014 1.602 -4.922 1.00 94.44 106 LEU A C 1
ATOM 819 O O . LEU A 1 106 ? 6.137 1.644 -5.779 1.00 94.44 106 LEU A O 1
ATOM 823 N N . TYR A 1 107 ? 6.802 1.927 -3.643 1.00 93.44 107 TYR A N 1
ATOM 824 C CA . TYR A 1 107 ? 5.496 2.373 -3.143 1.00 93.44 107 TYR A CA 1
ATOM 825 C C . TYR A 1 107 ? 4.979 3.608 -3.877 1.00 93.44 107 TYR A C 1
ATOM 827 O O . TYR A 1 107 ? 3.862 3.594 -4.375 1.00 93.44 107 TYR A O 1
ATOM 835 N N . ASN A 1 108 ? 5.816 4.631 -4.059 1.00 91.25 108 ASN A N 1
ATOM 836 C CA . ASN A 1 108 ? 5.425 5.867 -4.748 1.00 91.25 108 ASN A CA 1
ATOM 837 C C . ASN A 1 108 ? 5.084 5.665 -6.240 1.00 91.25 108 ASN A C 1
ATOM 839 O O . ASN A 1 108 ? 4.638 6.597 -6.903 1.00 91.25 108 ASN A O 1
ATOM 843 N N . ARG A 1 109 ? 5.363 4.483 -6.806 1.00 89.56 109 ARG A N 1
ATOM 844 C CA . ARG A 1 109 ? 4.990 4.120 -8.182 1.00 89.56 109 ARG A CA 1
ATOM 845 C C . ARG A 1 109 ? 3.690 3.330 -8.252 1.00 89.56 109 ARG A C 1
ATOM 847 O O . ARG A 1 109 ? 3.191 3.146 -9.362 1.00 89.56 109 ARG A O 1
ATOM 854 N N . ILE A 1 110 ? 3.186 2.843 -7.118 1.00 87.50 110 ILE A N 1
ATOM 855 C CA . ILE A 1 110 ? 1.852 2.259 -7.039 1.00 87.50 110 ILE A CA 1
ATOM 856 C C . ILE A 1 110 ? 0.870 3.398 -7.282 1.00 87.50 110 ILE A C 1
ATOM 858 O O . ILE A 1 110 ? 0.949 4.449 -6.648 1.00 87.50 110 ILE A O 1
ATOM 862 N N . LYS A 1 111 ? -0.009 3.196 -8.256 1.00 82.44 111 LYS A N 1
ATOM 863 C CA . LYS A 1 111 ? -1.114 4.099 -8.535 1.00 82.44 111 LYS A CA 1
ATOM 864 C C . LYS A 1 111 ? -2.370 3.448 -7.988 1.00 82.44 111 LYS A C 1
ATOM 866 O O . LYS A 1 111 ? -2.586 2.265 -8.232 1.00 82.44 111 LYS A O 1
ATOM 871 N N . PHE A 1 112 ? -3.144 4.224 -7.249 1.00 77.69 112 PHE A N 1
ATOM 872 C CA . PHE A 1 112 ? -4.517 3.878 -6.928 1.00 77.69 112 PHE A CA 1
ATOM 873 C C . PHE A 1 112 ? -5.369 4.401 -8.081 1.00 77.69 112 PHE A C 1
ATOM 875 O O . PHE A 1 112 ? -5.202 5.552 -8.494 1.00 77.69 112 PHE A O 1
ATOM 882 N N . GLU A 1 113 ? -6.167 3.521 -8.669 1.00 79.69 113 GLU A N 1
ATOM 883 C CA . GLU A 1 113 ? -7.124 3.888 -9.706 1.00 79.69 113 GLU A CA 1
ATOM 884 C C . GLU A 1 113 ? -8.430 4.234 -8.998 1.00 79.69 113 GLU A C 1
ATOM 886 O O . GLU A 1 113 ? -8.948 3.419 -8.240 1.00 79.69 113 GLU A O 1
ATOM 891 N N . ASP A 1 114 ? -8.892 5.468 -9.188 1.00 82.62 114 ASP A N 1
ATOM 892 C CA . ASP A 1 114 ? -10.195 5.908 -8.695 1.00 82.62 114 ASP A CA 1
ATOM 893 C C . ASP A 1 114 ? -11.300 5.306 -9.575 1.00 82.62 114 ASP A C 1
ATOM 895 O O . ASP A 1 114 ? -11.104 5.149 -10.787 1.00 82.62 114 ASP A O 1
ATOM 899 N N . ASP A 1 115 ? -12.452 4.997 -8.983 1.00 84.06 115 ASP A N 1
ATOM 900 C CA . ASP A 1 115 ? -13.628 4.507 -9.703 1.00 84.06 115 ASP A CA 1
ATOM 901 C C . ASP A 1 115 ? -14.783 5.516 -9.572 1.00 84.06 115 ASP A C 1
ATOM 903 O O . ASP A 1 115 ? -15.554 5.470 -8.605 1.00 84.06 115 ASP A O 1
ATOM 907 N N . PRO A 1 116 ? -14.957 6.417 -10.562 1.00 84.94 116 PRO A N 1
ATOM 908 C CA . PRO A 1 116 ? -16.022 7.418 -10.533 1.00 84.94 116 PRO A CA 1
ATOM 909 C C . PRO A 1 116 ? -17.432 6.811 -10.623 1.00 84.94 116 PRO A C 1
ATOM 911 O O . PRO A 1 116 ? -18.423 7.503 -10.359 1.00 84.94 116 PRO A O 1
ATOM 914 N N . ASP A 1 117 ? -17.542 5.532 -10.991 1.00 89.25 117 ASP A N 1
ATOM 915 C CA . ASP A 1 117 ? -18.805 4.842 -11.226 1.00 89.25 117 ASP A CA 1
ATOM 916 C C . ASP A 1 117 ? -19.296 4.028 -10.022 1.00 89.25 117 ASP A C 1
ATOM 918 O O . ASP A 1 117 ? -20.357 3.398 -10.095 1.00 89.25 117 ASP A O 1
ATOM 922 N N . VAL A 1 118 ? -18.591 4.104 -8.890 1.00 93.75 118 VAL A N 1
ATOM 923 C CA . VAL A 1 118 ? -18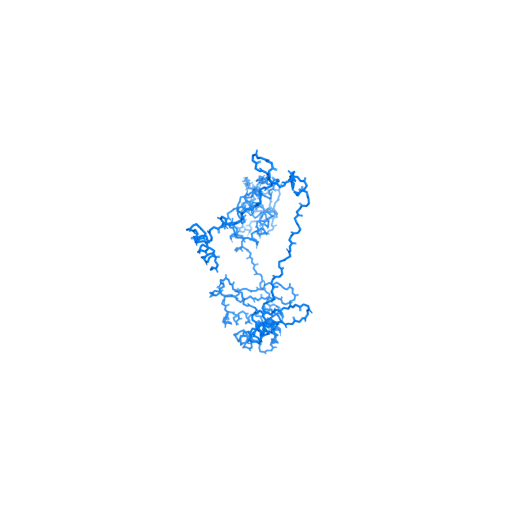.972 3.420 -7.654 1.00 93.75 118 VAL A CA 1
ATOM 924 C C . VAL A 1 118 ? -20.361 3.847 -7.147 1.00 93.75 118 VAL A C 1
ATOM 926 O O . VAL A 1 118 ? -20.702 5.030 -7.058 1.00 93.75 118 VAL A O 1
ATOM 929 N N . GLU A 1 119 ? -21.188 2.863 -6.778 1.00 95.62 119 GLU A N 1
ATOM 930 C CA . GLU A 1 119 ? -22.553 3.100 -6.276 1.00 95.62 119 GLU A CA 1
ATOM 931 C C . GLU A 1 119 ? -22.676 2.989 -4.748 1.00 95.62 119 GLU A C 1
ATOM 933 O O . GLU A 1 119 ? -23.627 3.518 -4.164 1.00 95.62 119 GLU A O 1
ATOM 938 N N . ALA A 1 120 ? -21.752 2.290 -4.087 1.00 96.25 120 ALA A N 1
ATOM 939 C CA . ALA A 1 120 ? -21.825 2.006 -2.659 1.00 96.25 120 ALA A CA 1
ATOM 940 C C . ALA A 1 120 ? -20.435 2.080 -2.018 1.00 96.25 120 ALA A C 1
ATOM 942 O O . ALA A 1 120 ? -19.558 1.299 -2.375 1.00 96.25 120 ALA A O 1
ATOM 943 N N . VAL A 1 121 ? -20.247 2.985 -1.053 1.00 96.19 121 VAL A N 1
ATOM 944 C CA . VAL A 1 121 ? -18.935 3.221 -0.427 1.00 96.19 121 VAL A CA 1
ATOM 945 C C . VAL A 1 121 ? -18.962 3.129 1.095 1.00 96.19 121 VAL A C 1
ATOM 947 O O . VAL A 1 121 ? -19.945 3.489 1.742 1.00 96.19 121 VAL A O 1
ATOM 950 N N . GLY A 1 122 ? -17.874 2.631 1.672 1.00 95.06 122 GLY A N 1
ATOM 951 C CA . GLY A 1 122 ? -17.578 2.671 3.099 1.00 95.06 122 GLY A CA 1
ATOM 952 C C . GLY A 1 122 ? -16.658 3.847 3.404 1.00 95.06 122 GLY A C 1
ATOM 953 O O . GLY A 1 122 ? -15.687 4.046 2.681 1.00 95.06 122 GLY A O 1
ATOM 954 N N . ILE A 1 123 ? -16.947 4.615 4.451 1.00 94.62 123 ILE A N 1
ATOM 955 C CA . ILE A 1 123 ? -16.153 5.776 4.872 1.00 94.62 123 ILE A CA 1
ATOM 956 C C . ILE A 1 123 ? -15.761 5.608 6.339 1.00 94.62 123 ILE A C 1
ATOM 958 O O . ILE A 1 123 ? -16.641 5.485 7.195 1.00 94.62 123 ILE A O 1
ATOM 962 N N . ASP A 1 124 ? -14.459 5.649 6.624 1.00 92.12 124 ASP A N 1
ATOM 963 C CA . ASP A 1 124 ? -13.927 5.504 7.984 1.00 92.12 124 ASP A CA 1
ATOM 964 C C . ASP A 1 124 ? -12.701 6.401 8.256 1.00 92.12 124 ASP A C 1
ATOM 966 O O . ASP A 1 124 ? -11.999 6.837 7.339 1.00 92.12 124 ASP A O 1
ATOM 970 N N . ASP A 1 125 ? -12.442 6.662 9.539 1.00 89.94 125 ASP A N 1
ATOM 971 C CA . ASP A 1 125 ? -11.278 7.384 10.053 1.00 89.94 125 ASP A CA 1
ATOM 972 C C . ASP A 1 125 ? -10.078 6.445 10.223 1.00 89.94 125 ASP A C 1
ATOM 974 O O . ASP A 1 125 ? -10.038 5.591 11.112 1.00 89.94 125 ASP A O 1
ATOM 978 N N . VAL A 1 126 ? -9.006 6.693 9.473 1.00 89.38 126 VAL A N 1
ATOM 979 C CA . VAL A 1 126 ? -7.732 5.991 9.640 1.00 89.38 126 VAL A CA 1
ATOM 980 C C . VAL A 1 126 ? -6.722 6.893 10.333 1.00 89.38 126 VAL A C 1
ATOM 982 O O . VAL A 1 126 ? -6.296 7.928 9.822 1.00 89.38 126 VAL A O 1
ATOM 985 N N . ALA A 1 127 ? -6.281 6.480 11.519 1.00 89.81 127 ALA A N 1
ATOM 986 C CA . ALA A 1 127 ? -5.216 7.170 12.231 1.00 89.81 127 ALA A CA 1
ATOM 987 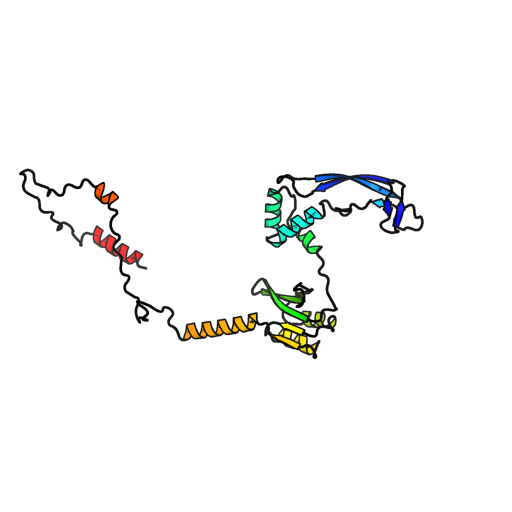C C . ALA A 1 127 ? -3.844 6.805 11.639 1.00 89.81 127 ALA A C 1
ATOM 989 O O . ALA A 1 127 ? -3.313 5.730 11.916 1.00 89.81 127 ALA A O 1
ATOM 990 N N . THR A 1 128 ? -3.228 7.725 10.893 1.00 84.06 128 THR A N 1
ATOM 991 C CA . THR A 1 128 ? -1.838 7.571 10.421 1.00 84.06 128 THR A CA 1
ATOM 992 C C . THR A 1 128 ? -0.843 7.741 11.569 1.00 84.06 128 THR A C 1
ATOM 994 O O . THR A 1 128 ? 0.144 7.013 11.668 1.00 84.06 128 THR A O 1
ATOM 997 N N . ARG A 1 129 ? -1.148 8.647 12.508 1.00 86.00 129 ARG A N 1
ATOM 998 C CA . ARG A 1 129 ? -0.481 8.757 13.809 1.00 86.00 129 ARG A CA 1
ATOM 999 C C . ARG A 1 129 ? -1.536 8.927 14.887 1.00 86.00 129 ARG A C 1
ATOM 1001 O O . ARG A 1 129 ? -2.138 9.992 15.021 1.00 86.00 129 ARG A O 1
ATOM 1008 N N . LYS A 1 130 ? -1.742 7.869 15.674 1.00 82.69 130 LYS A N 1
ATOM 1009 C CA . LYS A 1 130 ? -2.781 7.806 16.710 1.00 82.69 130 LYS A CA 1
ATOM 1010 C C . LYS A 1 130 ? -2.767 9.053 17.603 1.00 82.69 130 LYS A C 1
ATOM 1012 O O . LYS A 1 130 ? -1.752 9.366 18.222 1.00 82.69 130 LYS 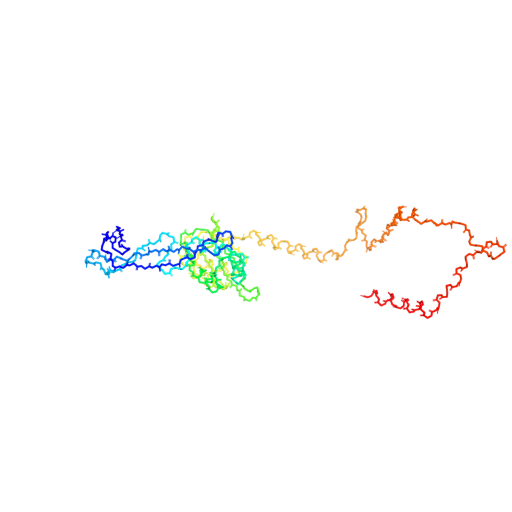A O 1
ATOM 1017 N N . GLY A 1 131 ? -3.904 9.750 17.659 1.00 83.06 131 GLY A N 1
ATOM 1018 C CA . GLY A 1 131 ? -4.083 10.968 18.457 1.00 83.06 131 GLY A CA 1
ATOM 1019 C C . GLY A 1 131 ? -3.546 12.260 17.831 1.00 83.06 131 GLY A C 1
ATOM 1020 O O . GLY A 1 131 ? -3.625 13.293 18.485 1.00 83.06 131 GLY A O 1
ATOM 1021 N N . GLN A 1 132 ? -3.010 12.227 16.607 1.00 86.12 132 GLN A N 1
ATOM 1022 C CA . GLN A 1 132 ? -2.444 13.409 15.949 1.00 86.12 132 GLN A CA 1
ATOM 1023 C C . GLN A 1 132 ? -2.973 13.597 14.533 1.00 86.12 132 GLN A C 1
ATOM 1025 O O . GLN A 1 132 ? -3.643 14.587 14.261 1.00 86.12 132 GLN A O 1
ATOM 1030 N N . THR A 1 133 ? -2.686 12.649 13.643 1.00 88.00 133 THR A N 1
ATOM 1031 C CA . THR A 1 133 ? -3.016 12.758 12.222 1.00 88.00 133 THR A CA 1
ATOM 1032 C C . THR A 1 133 ? -3.960 11.640 11.823 1.00 88.00 133 THR A C 1
ATOM 1034 O O . THR A 1 133 ? -3.746 10.468 12.152 1.00 88.00 133 THR A O 1
ATOM 1037 N N . TYR A 1 134 ? -5.014 12.040 11.125 1.00 89.69 134 TYR A N 1
ATOM 1038 C CA . TYR A 1 134 ? -6.075 11.180 10.630 1.00 89.69 134 TYR A CA 1
ATOM 1039 C C . TYR A 1 134 ? -6.242 11.426 9.134 1.00 89.69 134 TYR A C 1
ATOM 1041 O O . TYR A 1 134 ? -5.971 12.528 8.654 1.00 89.69 134 TYR A O 1
ATOM 1049 N N . ALA A 1 135 ? -6.668 10.384 8.443 1.00 92.75 135 ALA A N 1
ATOM 1050 C CA . ALA A 1 135 ? -7.081 10.394 7.055 1.00 92.75 135 ALA A CA 1
ATOM 1051 C C . ALA A 1 135 ? -8.472 9.759 6.964 1.00 92.75 135 ALA A C 1
ATOM 1053 O O . ALA A 1 135 ? -8.808 8.896 7.779 1.00 92.75 135 ALA A O 1
ATOM 1054 N N . THR A 1 136 ? -9.257 10.150 5.972 1.00 93.25 136 THR A N 1
ATOM 1055 C CA . THR A 1 136 ? -10.529 9.510 5.644 1.00 93.25 136 THR A CA 1
ATOM 1056 C C . THR A 1 136 ? -10.262 8.441 4.594 1.00 93.25 136 THR A C 1
ATOM 1058 O O . THR A 1 136 ? -9.827 8.756 3.487 1.00 93.25 136 THR A O 1
ATOM 1061 N N . ALA A 1 137 ? -10.513 7.179 4.922 1.00 93.31 137 ALA A N 1
ATOM 1062 C CA . ALA A 1 137 ? -10.440 6.099 3.950 1.00 93.31 137 ALA A CA 1
ATOM 1063 C C . ALA A 1 137 ? -11.816 5.843 3.335 1.00 93.31 137 ALA A C 1
ATOM 1065 O O . ALA A 1 137 ? -12.820 5.766 4.047 1.00 93.31 137 ALA A O 1
ATOM 1066 N N . VAL A 1 138 ? -11.839 5.708 2.011 1.00 93.94 138 VAL A N 1
ATOM 1067 C CA . VAL A 1 138 ? -13.028 5.389 1.223 1.00 93.94 138 VAL A CA 1
ATOM 1068 C C . VAL A 1 138 ? -12.817 4.042 0.546 1.00 93.94 138 VAL A C 1
ATOM 1070 O O . VAL A 1 138 ? -11.811 3.833 -0.136 1.00 93.94 138 VAL A O 1
ATOM 1073 N N . TYR A 1 139 ? -13.764 3.132 0.734 1.00 93.69 139 TYR A N 1
ATOM 1074 C CA . TYR A 1 139 ? -13.718 1.766 0.218 1.00 93.69 139 TYR A CA 1
ATOM 1075 C C . TYR A 1 139 ? -14.942 1.471 -0.640 1.00 93.69 139 TYR A C 1
ATOM 1077 O O . TYR A 1 139 ? -16.031 1.943 -0.317 1.00 93.69 139 TYR A O 1
ATOM 1085 N N . ASP A 1 140 ? -14.801 0.639 -1.665 1.00 94.12 140 ASP A N 1
ATOM 1086 C CA . ASP A 1 140 ? -15.953 0.069 -2.364 1.00 94.12 140 ASP A CA 1
ATOM 1087 C C . ASP A 1 140 ? -16.607 -0.998 -1.466 1.00 94.12 140 ASP A C 1
ATOM 1089 O O . ASP A 1 140 ? -15.950 -1.907 -0.947 1.00 94.12 140 ASP A O 1
ATOM 1093 N N . LEU A 1 141 ? -17.920 -0.898 -1.244 1.00 93.81 141 LEU A N 1
ATOM 1094 C CA . LEU A 1 141 ? -18.660 -1.878 -0.443 1.00 93.81 141 LEU A CA 1
ATOM 1095 C C . LEU A 1 141 ? -18.907 -3.207 -1.163 1.00 93.81 141 LEU A C 1
ATOM 1097 O O . LEU A 1 141 ? -19.318 -4.167 -0.510 1.00 93.81 141 LEU A O 1
ATOM 1101 N N . LYS A 1 142 ? -18.693 -3.278 -2.477 1.00 91.81 142 LYS A N 1
ATOM 1102 C CA . LYS A 1 142 ? -18.966 -4.457 -3.299 1.00 91.81 142 LYS A CA 1
ATOM 1103 C C . LYS A 1 142 ? -17.807 -5.448 -3.313 1.00 91.81 142 LYS A C 1
ATOM 1105 O O . LYS A 1 142 ? -18.040 -6.643 -3.146 1.00 91.81 142 LYS A O 1
ATOM 1110 N N . ASP A 1 143 ? -16.588 -4.979 -3.540 1.00 89.19 143 ASP A N 1
ATOM 1111 C CA . ASP A 1 143 ? -15.385 -5.815 -3.670 1.00 89.19 143 ASP A CA 1
ATOM 1112 C C . ASP A 1 143 ? -14.301 -5.494 -2.619 1.00 89.19 143 ASP A C 1
ATOM 1114 O O . ASP A 1 143 ? -13.273 -6.171 -2.564 1.00 89.19 143 ASP A O 1
ATOM 1118 N N . HIS A 1 144 ? -14.569 -4.530 -1.730 1.00 89.75 144 HIS A N 1
ATOM 1119 C CA . HIS A 1 144 ? -13.771 -4.204 -0.547 1.00 89.75 144 HIS A CA 1
ATOM 1120 C C . HIS A 1 144 ? -12.366 -3.661 -0.831 1.00 89.75 144 HIS A C 1
ATOM 1122 O O . HIS A 1 144 ? -11.487 -3.751 0.034 1.00 89.75 144 HIS A O 1
ATOM 1128 N N . HIS A 1 145 ? -12.135 -3.073 -2.006 1.00 88.94 145 HIS A N 1
ATOM 1129 C CA . HIS A 1 145 ? -10.891 -2.353 -2.270 1.00 88.94 145 HIS A CA 1
ATOM 1130 C C . HIS A 1 145 ? -10.966 -0.895 -1.790 1.00 88.94 145 HIS A C 1
ATOM 1132 O O . HIS A 1 145 ? -12.040 -0.320 -1.617 1.00 88.94 145 HIS A O 1
ATOM 1138 N N . MET A 1 146 ? -9.802 -0.299 -1.526 1.00 90.38 146 MET A N 1
ATOM 1139 C CA . MET A 1 146 ? -9.695 1.119 -1.179 1.00 90.38 146 MET A CA 1
ATOM 1140 C C . MET A 1 146 ? -9.706 1.954 -2.457 1.00 90.38 146 MET A C 1
ATOM 1142 O O . MET A 1 146 ? -8.851 1.747 -3.316 1.00 90.38 146 MET A O 1
ATOM 1146 N N . ILE A 1 147 ? -10.631 2.905 -2.530 1.00 92.06 147 ILE A N 1
ATOM 1147 C CA . ILE A 1 147 ? -10.800 3.825 -3.658 1.00 92.06 147 ILE A CA 1
ATOM 1148 C C . ILE A 1 147 ? -9.954 5.078 -3.429 1.00 92.06 147 ILE A C 1
ATOM 1150 O O . ILE A 1 147 ? -9.183 5.500 -4.287 1.00 92.06 147 ILE A O 1
ATOM 1154 N N . ALA A 1 148 ? -10.049 5.649 -2.224 1.00 91.69 148 ALA A N 1
ATOM 1155 C CA . ALA A 1 148 ? -9.359 6.883 -1.883 1.00 91.69 148 ALA A CA 1
ATOM 1156 C C . ALA A 1 148 ? -8.882 6.899 -0.427 1.00 91.69 148 ALA A C 1
ATOM 1158 O O . ALA A 1 148 ? -9.522 6.350 0.472 1.00 91.69 148 ALA A O 1
ATOM 1159 N N . LEU A 1 149 ? -7.762 7.587 -0.199 1.00 91.62 149 LEU A N 1
ATOM 1160 C CA . LEU A 1 149 ? -7.274 7.960 1.124 1.00 91.62 149 LEU A CA 1
ATOM 1161 C C . LEU A 1 149 ? -7.118 9.480 1.150 1.00 91.62 149 LEU A C 1
ATOM 1163 O O . LEU A 1 149 ? -6.189 10.026 0.558 1.00 91.62 149 LEU A O 1
ATOM 1167 N N . LEU A 1 150 ? -8.067 10.153 1.792 1.00 91.88 150 LEU A N 1
ATOM 1168 C CA . LEU A 1 150 ? -8.184 11.606 1.803 1.00 91.88 150 LEU A CA 1
ATOM 1169 C C . LEU A 1 150 ? -7.555 12.179 3.071 1.00 91.88 150 LEU A C 1
ATOM 1171 O O . LEU A 1 150 ? -7.663 11.598 4.151 1.00 91.88 150 LEU A O 1
ATOM 1175 N N . ASP A 1 151 ? -6.929 13.345 2.959 1.00 90.31 151 ASP A N 1
ATOM 1176 C CA . ASP A 1 151 ? -6.312 13.997 4.110 1.00 90.31 151 ASP A CA 1
ATOM 1177 C C . ASP A 1 151 ? -7.365 14.552 5.082 1.00 90.31 151 ASP A C 1
ATOM 1179 O O . ASP A 1 151 ? -8.345 15.185 4.682 1.00 90.31 151 ASP A O 1
ATOM 1183 N N . GLY A 1 152 ? -7.129 14.364 6.382 1.00 88.56 152 GLY A N 1
ATOM 1184 C CA . GLY A 1 152 ? -7.978 14.900 7.444 1.00 88.56 152 GLY A CA 1
ATOM 1185 C C . GLY A 1 152 ? -9.177 14.018 7.803 1.00 88.56 152 GLY A C 1
ATOM 1186 O O . GLY A 1 152 ? -9.254 12.855 7.433 1.00 88.56 152 GLY A O 1
ATOM 1187 N N . ARG A 1 153 ? -10.082 14.579 8.617 1.00 87.25 153 ARG A N 1
ATOM 1188 C CA . ARG A 1 153 ? -11.331 13.927 9.076 1.00 87.25 153 ARG A CA 1
ATOM 1189 C C . ARG A 1 153 ? -12.506 14.890 9.289 1.00 87.25 153 ARG A C 1
ATOM 1191 O O . ARG A 1 153 ? -13.526 14.562 9.895 1.00 87.25 153 ARG A O 1
ATOM 1198 N N . ASP A 1 154 ? -12.331 16.143 8.881 1.00 84.44 154 ASP A N 1
ATOM 1199 C CA . ASP A 1 154 ? -13.322 17.208 9.068 1.00 84.44 154 ASP A CA 1
ATOM 1200 C C . ASP A 1 154 ? -14.439 17.171 8.008 1.00 84.44 154 ASP A C 1
ATOM 1202 O O . ASP A 1 154 ? -15.439 17.881 8.128 1.00 84.44 154 ASP A O 1
ATOM 1206 N N . GLY A 1 155 ? -14.294 16.299 7.005 1.00 84.94 155 GLY A N 1
ATOM 1207 C CA . GLY A 1 155 ? -15.231 16.109 5.906 1.00 84.94 155 GLY A CA 1
ATOM 1208 C C . GLY A 1 155 ? -15.045 17.092 4.748 1.00 84.94 155 GLY A C 1
ATOM 1209 O O . GLY A 1 155 ? -15.811 17.015 3.793 1.00 84.94 155 GLY A O 1
ATOM 1210 N N . THR A 1 156 ? -14.068 18.005 4.791 1.00 91.38 156 THR A N 1
ATOM 1211 C CA . THR A 1 156 ? -13.836 18.985 3.711 1.00 91.38 156 THR A CA 1
ATOM 1212 C C . THR A 1 156 ? -13.320 18.315 2.439 1.00 91.38 156 THR A C 1
ATOM 1214 O O . THR A 1 156 ? -13.961 18.410 1.394 1.00 91.38 156 THR A O 1
ATOM 1217 N N . THR A 1 157 ? -12.237 17.549 2.556 1.00 92.81 157 THR A N 1
ATOM 1218 C CA . THR A 1 157 ? -11.650 16.744 1.476 1.00 92.81 157 THR A CA 1
ATOM 1219 C C . THR A 1 157 ? -12.635 15.701 0.950 1.00 92.81 157 THR A C 1
ATOM 1221 O O . THR A 1 157 ? -12.771 15.521 -0.258 1.00 92.81 157 THR A O 1
ATOM 1224 N N . LEU A 1 158 ? -13.424 15.093 1.843 1.00 94.12 158 LEU A N 1
ATOM 1225 C CA . LEU A 1 158 ? -14.509 14.192 1.456 1.00 94.12 158 LEU A CA 1
ATOM 1226 C C . LEU A 1 158 ? -15.569 14.893 0.596 1.00 94.12 158 LEU A C 1
ATOM 1228 O O . LEU A 1 158 ? -16.006 14.332 -0.404 1.00 94.12 158 LEU A O 1
ATOM 1232 N N . LYS A 1 159 ? -15.993 16.115 0.947 1.00 94.62 159 LYS A N 1
ATOM 1233 C CA . LYS A 1 159 ? -16.972 16.864 0.139 1.00 94.62 159 LYS A CA 1
ATOM 1234 C C . LYS A 1 159 ? -16.463 17.121 -1.274 1.00 94.62 159 LYS A C 1
ATOM 1236 O O . LYS A 1 159 ? -17.259 17.075 -2.207 1.00 94.62 159 LYS A O 1
ATOM 1241 N N . GLU A 1 160 ? -15.182 17.443 -1.429 1.00 94.56 160 GLU A N 1
ATOM 1242 C CA . GLU A 1 160 ? -14.572 17.667 -2.742 1.00 94.56 160 GLU A CA 1
ATOM 1243 C C . GLU A 1 160 ? -14.566 16.382 -3.563 1.00 94.56 160 GLU A C 1
ATOM 1245 O O . GLU A 1 160 ? -15.086 16.383 -4.676 1.00 94.56 160 GLU A O 1
ATOM 1250 N N . TRP A 1 161 ? -14.124 15.274 -2.968 1.00 94.75 161 TRP A N 1
ATOM 1251 C CA . TRP A 1 161 ? -14.127 13.965 -3.617 1.00 94.75 161 TRP A CA 1
ATOM 1252 C C . TRP A 1 161 ? -15.546 13.513 -4.027 1.00 94.75 161 TRP A C 1
ATOM 1254 O O . TRP A 1 161 ? -15.782 13.125 -5.171 1.00 94.75 161 TRP A O 1
ATOM 1264 N N . LEU A 1 162 ? -16.551 13.684 -3.158 1.00 95.25 162 LEU A N 1
ATOM 1265 C CA . LEU A 1 162 ? -17.955 13.345 -3.452 1.00 95.25 162 LEU A CA 1
ATOM 1266 C C . LEU A 1 162 ? -18.584 14.184 -4.584 1.00 95.25 162 LEU A C 1
ATOM 1268 O O . LEU A 1 162 ? -19.644 13.825 -5.107 1.00 95.25 162 LEU A O 1
ATOM 1272 N N . LYS A 1 163 ? -18.000 15.329 -4.971 1.00 94.38 163 LYS A N 1
ATOM 1273 C CA . LYS A 1 163 ? -18.505 16.104 -6.121 1.00 94.38 163 LYS A CA 1
ATOM 1274 C C . LYS A 1 163 ? -18.264 15.382 -7.440 1.00 94.38 163 LYS A C 1
ATOM 1276 O O . LYS A 1 163 ? -19.085 15.538 -8.341 1.00 94.38 163 LYS A O 1
ATOM 1281 N N . GLU A 1 164 ? -17.200 14.596 -7.523 1.00 94.19 164 GLU A N 1
ATOM 1282 C CA . GLU A 1 164 ? -16.842 13.822 -8.713 1.00 94.19 164 GLU A CA 1
ATOM 1283 C C . GLU A 1 164 ? -17.560 12.457 -8.740 1.00 94.19 164 GLU A C 1
ATOM 1285 O O . GLU A 1 164 ? -17.776 11.897 -9.809 1.00 94.19 164 GLU A O 1
ATOM 1290 N N . HIS A 1 165 ? -18.078 11.997 -7.592 1.00 95.19 165 HIS A N 1
ATOM 1291 C CA . HIS A 1 165 ? -18.691 10.674 -7.403 1.00 95.19 165 HIS A CA 1
ATOM 1292 C C . HIS A 1 165 ? -20.217 10.734 -7.221 1.00 95.19 165 HIS A C 1
ATOM 1294 O O . HIS A 1 165 ? -20.780 10.334 -6.200 1.00 95.19 165 HIS A O 1
ATOM 1300 N N . LYS A 1 166 ? -20.930 11.263 -8.224 1.00 91.88 166 LYS A N 1
ATOM 1301 C CA . LYS A 1 166 ? -22.392 11.487 -8.154 1.00 91.88 166 LYS A CA 1
ATOM 1302 C C . LYS A 1 166 ? -23.256 10.228 -8.233 1.00 91.88 166 LYS A C 1
ATOM 1304 O O . LYS A 1 166 ? -24.452 10.307 -7.965 1.00 91.88 166 LYS A O 1
ATOM 1309 N N . LYS A 1 167 ? -22.672 9.089 -8.609 1.00 94.50 167 LYS A N 1
ATOM 1310 C CA . LYS A 1 167 ? -23.373 7.804 -8.757 1.00 94.50 167 LYS A CA 1
ATOM 1311 C C . LYS A 1 167 ? -23.536 7.044 -7.436 1.00 94.50 167 LYS A C 1
ATOM 1313 O O . LYS A 1 167 ? -24.299 6.080 -7.397 1.00 94.50 167 LYS A O 1
ATOM 1318 N N . ILE A 1 168 ? -22.896 7.506 -6.360 1.00 96.62 168 ILE A N 1
ATOM 1319 C CA . ILE A 1 168 ? -23.014 6.914 -5.027 1.00 96.62 168 ILE A CA 1
ATOM 1320 C C . ILE A 1 168 ? -24.455 7.044 -4.516 1.00 96.62 168 ILE A C 1
ATOM 1322 O O . ILE A 1 168 ? -24.994 8.141 -4.369 1.00 96.62 168 ILE A O 1
ATOM 1326 N N . LYS A 1 169 ? -25.063 5.898 -4.206 1.00 96.62 169 LYS A N 1
ATOM 1327 C CA . LYS A 1 169 ? -26.419 5.756 -3.654 1.00 96.62 169 LYS A CA 1
ATOM 1328 C C . LYS A 1 169 ? -26.403 5.334 -2.191 1.00 96.62 169 LYS A C 1
ATOM 1330 O O . LYS A 1 169 ? -27.365 5.605 -1.473 1.00 96.62 169 LYS A O 1
ATOM 1335 N N . VAL A 1 170 ? -25.348 4.644 -1.758 1.00 96.75 170 VAL A N 1
ATOM 1336 C CA . VAL A 1 170 ? -25.215 4.115 -0.398 1.00 96.75 170 VAL A CA 1
ATOM 1337 C C . VAL A 1 170 ? -23.861 4.498 0.180 1.00 96.75 170 VAL A C 1
ATOM 1339 O O . VAL A 1 170 ? -22.824 4.253 -0.429 1.00 96.75 170 VAL A O 1
ATOM 1342 N N . VAL A 1 171 ? -23.873 5.046 1.391 1.00 96.12 171 VAL A N 1
ATOM 1343 C CA . VAL A 1 171 ? -22.669 5.296 2.183 1.00 96.12 171 VAL A CA 1
ATOM 1344 C C . VAL A 1 171 ? -22.797 4.562 3.509 1.00 96.12 171 VAL A C 1
ATOM 1346 O O . VAL A 1 171 ? -23.655 4.905 4.325 1.00 96.12 171 VAL A O 1
ATOM 1349 N N . ALA A 1 172 ? -21.941 3.570 3.745 1.00 95.25 172 ALA A N 1
ATOM 1350 C CA . ALA A 1 172 ? -21.720 3.026 5.078 1.00 95.25 172 ALA A CA 1
ATOM 1351 C C . ALA A 1 172 ? -20.665 3.879 5.784 1.00 95.25 172 ALA A C 1
ATOM 1353 O O . ALA A 1 172 ? -19.604 4.142 5.227 1.00 95.25 172 ALA A O 1
ATOM 1354 N N . ARG A 1 173 ? -20.950 4.340 6.997 1.00 92.69 173 ARG A N 1
ATOM 1355 C CA . ARG A 1 173 ? -20.012 5.173 7.755 1.00 92.69 173 ARG A CA 1
ATOM 1356 C C . ARG A 1 173 ? -20.147 4.971 9.251 1.00 92.69 173 ARG A C 1
ATOM 1358 O O . ARG A 1 173 ? -21.156 4.457 9.748 1.00 92.69 173 ARG A O 1
ATOM 1365 N N . ASP A 1 174 ? -19.159 5.474 9.973 1.00 85.31 174 ASP A N 1
ATOM 1366 C CA . ASP A 1 174 ? -19.251 5.671 11.410 1.00 85.31 174 ASP A CA 1
ATOM 1367 C C . ASP A 1 174 ? -20.361 6.678 11.791 1.00 85.31 174 ASP A C 1
ATOM 1369 O O . ASP A 1 174 ? -21.085 7.229 10.955 1.00 85.31 174 ASP A O 1
ATOM 1373 N N . ARG A 1 175 ? -20.531 6.934 13.092 1.00 81.12 175 ARG A N 1
ATOM 1374 C CA . ARG A 1 175 ? -21.549 7.874 13.590 1.00 81.12 175 ARG A CA 1
ATOM 1375 C C . ARG A 1 175 ? -21.061 9.327 13.682 1.00 81.12 175 ARG A C 1
ATOM 1377 O O . ARG A 1 175 ? -21.796 10.146 14.241 1.00 81.12 175 ARG A O 1
ATOM 1384 N N . ALA A 1 176 ? -19.889 9.673 13.146 1.00 78.06 176 ALA A N 1
ATOM 1385 C CA . ALA A 1 176 ? -19.394 11.041 13.171 1.00 78.06 176 ALA A CA 1
ATOM 1386 C C . ALA A 1 176 ? -20.330 11.991 12.411 1.00 78.06 176 ALA A C 1
ATOM 1388 O O . ALA A 1 176 ? -20.868 11.697 11.340 1.00 78.06 176 ALA A O 1
ATOM 1389 N N . SER A 1 177 ? -20.537 13.174 12.990 1.00 84.31 177 SER A N 1
ATOM 1390 C CA . SER A 1 177 ? -21.448 14.177 12.434 1.00 84.31 177 SER A CA 1
ATOM 1391 C C . SER A 1 177 ? -20.851 14.933 11.245 1.00 84.31 177 SER A C 1
ATOM 1393 O O . SER A 1 177 ? -21.611 15.462 10.435 1.00 84.31 177 SER A O 1
ATOM 1395 N N . SER A 1 178 ? -19.521 14.976 11.117 1.00 87.62 178 SER A N 1
ATOM 1396 C CA . SER A 1 178 ? -18.814 15.614 9.999 1.00 87.62 178 SER A CA 1
ATOM 1397 C C . SER A 1 178 ? -19.127 14.920 8.675 1.00 87.62 178 SER A C 1
ATOM 1399 O O . SER A 1 178 ? -19.602 15.570 7.744 1.00 87.62 178 SER A O 1
ATOM 1401 N N . TYR A 1 179 ? -18.962 13.597 8.613 1.00 90.06 179 TYR A N 1
ATOM 1402 C CA . TYR A 1 179 ? -19.243 12.805 7.412 1.00 90.06 179 TYR A CA 1
ATOM 1403 C C . TYR A 1 179 ? -20.717 12.797 7.043 1.00 90.06 179 TYR A C 1
ATOM 1405 O O . TYR A 1 179 ? -21.056 12.960 5.874 1.00 90.06 179 TYR A O 1
ATOM 1413 N N . ALA A 1 180 ? -21.599 12.709 8.041 1.00 91.69 180 ALA A N 1
ATOM 1414 C CA . ALA A 1 180 ? -23.035 12.790 7.812 1.00 91.69 180 ALA A CA 1
ATOM 1415 C C . ALA A 1 180 ? -23.431 14.076 7.072 1.00 91.69 180 ALA A C 1
ATOM 1417 O O . ALA A 1 180 ? -24.146 14.029 6.072 1.00 91.69 180 ALA A O 1
ATOM 1418 N N . LYS A 1 181 ? -22.923 15.220 7.550 1.00 93.00 181 LYS A N 1
ATOM 1419 C CA . LYS A 1 181 ? -23.159 16.531 6.936 1.00 93.00 181 LYS A CA 1
ATOM 1420 C C . LYS A 1 181 ? -22.539 16.616 5.545 1.00 93.00 181 LYS A C 1
ATOM 1422 O O . LYS A 1 181 ? -23.199 17.082 4.625 1.00 93.00 181 LYS A O 1
ATOM 1427 N N . ALA A 1 182 ? -21.307 16.133 5.380 1.00 93.56 182 ALA A N 1
ATOM 1428 C CA . ALA A 1 182 ? -20.623 16.111 4.090 1.00 93.56 182 ALA A CA 1
ATOM 1429 C C . ALA A 1 182 ? -21.415 15.369 3.010 1.00 93.56 182 ALA A C 1
ATOM 1431 O O . ALA A 1 182 ? -21.652 15.922 1.938 1.00 93.56 182 ALA A O 1
ATOM 1432 N N . VAL A 1 183 ? -21.879 14.159 3.324 1.00 94.50 183 VAL A N 1
ATOM 1433 C CA . VAL A 1 183 ? -22.677 13.349 2.401 1.00 94.50 183 VAL A CA 1
ATOM 1434 C C . VAL A 1 183 ? -24.020 14.018 2.119 1.00 94.50 183 VAL A C 1
ATOM 1436 O O . VAL A 1 183 ? -24.359 14.200 0.956 1.00 94.50 183 VAL A O 1
ATOM 1439 N N . SER A 1 184 ? -24.756 14.456 3.147 1.00 94.62 184 SER A N 1
ATOM 1440 C CA . SER A 1 184 ? -26.073 15.084 2.961 1.00 94.62 184 SER A CA 1
ATOM 1441 C C . SER A 1 184 ? -26.031 16.377 2.142 1.00 94.62 184 SER A C 1
ATOM 1443 O O . SER A 1 184 ? -26.980 16.663 1.420 1.00 94.62 184 SER A O 1
ATOM 1445 N N . GLU A 1 185 ? -24.958 17.165 2.242 1.00 95.12 185 GLU A N 1
ATOM 1446 C CA . GLU A 1 185 ? -24.806 18.394 1.455 1.00 95.12 185 GLU A CA 1
ATOM 1447 C C . GLU A 1 185 ? -24.497 18.119 -0.026 1.00 95.12 185 GLU A C 1
ATOM 1449 O O . GLU A 1 185 ? -24.948 18.864 -0.893 1.00 95.12 185 GLU A O 1
ATOM 1454 N N . VAL A 1 186 ? -23.710 17.081 -0.331 1.00 95.81 186 VAL A N 1
ATOM 1455 C CA . VAL A 1 186 ? -23.204 16.825 -1.694 1.00 95.81 186 VAL A CA 1
ATOM 1456 C C . VAL A 1 186 ? -24.061 15.816 -2.466 1.00 95.81 186 VAL A C 1
ATOM 1458 O O . VAL A 1 186 ? -24.164 15.922 -3.694 1.00 95.81 186 VAL A O 1
ATOM 1461 N N . LEU A 1 187 ? -24.654 14.855 -1.753 1.00 95.62 187 LEU A N 1
ATOM 1462 C CA . LEU A 1 187 ? -25.467 13.743 -2.250 1.00 95.62 187 LEU A CA 1
ATOM 1463 C C . LEU A 1 187 ? -26.725 13.579 -1.364 1.00 95.62 187 LEU A C 1
ATOM 1465 O O . LEU A 1 187 ? -26.796 12.657 -0.549 1.00 95.62 187 LEU A O 1
ATOM 1469 N N . PRO A 1 188 ? -27.730 14.465 -1.491 1.00 94.19 188 PRO A N 1
ATOM 1470 C CA . PRO A 1 188 ? -28.902 14.466 -0.608 1.00 94.19 188 PRO A CA 1
ATOM 1471 C C . PRO A 1 188 ? -29.761 13.196 -0.715 1.00 94.19 188 PRO A C 1
ATOM 1473 O O . PRO A 1 188 ? -30.354 12.779 0.275 1.00 94.19 188 PRO A O 1
ATOM 1476 N N . GLU A 1 189 ? -29.782 12.556 -1.886 1.00 93.94 189 GLU A N 1
ATOM 1477 C CA . GLU A 1 189 ? -30.524 11.311 -2.143 1.00 93.94 189 GLU A CA 1
ATOM 1478 C C . GLU A 1 189 ? -29.777 10.049 -1.670 1.00 93.94 189 GLU A C 1
ATOM 1480 O O . GLU A 1 189 ? -30.290 8.935 -1.777 1.00 93.94 189 GLU A O 1
ATOM 1485 N N . CYS A 1 190 ? -28.546 10.192 -1.164 1.00 95.44 190 CYS A N 1
ATOM 1486 C CA . CYS A 1 190 ? -27.739 9.058 -0.732 1.00 95.44 190 CYS A CA 1
ATOM 1487 C C . CYS A 1 190 ? -28.246 8.486 0.597 1.00 95.44 190 CYS A C 1
ATOM 1489 O O . CYS A 1 190 ? -28.340 9.182 1.614 1.00 95.44 190 CYS A O 1
ATOM 1491 N N . VAL A 1 191 ? -28.467 7.172 0.627 1.00 96.50 191 VAL A N 1
ATOM 1492 C CA . VAL A 1 191 ? -28.795 6.438 1.849 1.00 96.50 191 VAL A CA 1
ATOM 1493 C C . VAL A 1 191 ? -27.540 6.308 2.705 1.00 96.50 191 VAL A C 1
ATOM 1495 O O . VAL A 1 191 ? -26.536 5.740 2.280 1.00 96.50 191 VAL A O 1
ATOM 1498 N N . GLN A 1 192 ? -27.600 6.813 3.935 1.00 95.19 192 GLN A N 1
ATOM 1499 C CA . GLN A 1 192 ? -26.514 6.677 4.902 1.00 95.19 192 GLN A CA 1
ATOM 1500 C C . GLN A 1 192 ? -26.818 5.548 5.887 1.00 95.19 192 GLN A C 1
ATOM 1502 O O . GLN A 1 192 ? -27.816 5.589 6.607 1.00 95.19 192 GLN A O 1
ATOM 1507 N N . VAL A 1 193 ? -25.931 4.559 5.941 1.00 94.62 193 VAL A N 1
ATOM 1508 C CA . VAL A 1 193 ? -26.031 3.385 6.809 1.00 94.62 193 VAL A CA 1
ATOM 1509 C C . VAL A 1 193 ? -24.977 3.489 7.906 1.00 94.62 193 VAL A C 1
ATOM 1511 O O . VAL A 1 193 ? -23.802 3.727 7.637 1.00 94.62 193 VAL A O 1
ATOM 1514 N N . ALA A 1 194 ? -25.394 3.317 9.160 1.00 92.06 194 ALA A N 1
ATOM 1515 C CA . ALA A 1 194 ? -24.459 3.250 10.277 1.00 92.06 194 ALA A CA 1
ATOM 1516 C C . ALA A 1 194 ? -23.725 1.903 10.277 1.00 92.06 194 ALA A C 1
ATOM 1518 O O . ALA A 1 194 ? -24.364 0.849 10.219 1.00 92.06 194 ALA A O 1
ATOM 1519 N N . ASP A 1 195 ? -22.401 1.936 10.397 1.00 88.69 195 ASP A N 1
ATOM 1520 C CA . ASP A 1 195 ? -21.589 0.727 10.488 1.00 88.69 195 ASP A CA 1
ATOM 1521 C C . ASP A 1 195 ? -21.941 -0.097 11.746 1.00 88.69 195 ASP A C 1
ATOM 1523 O O . ASP A 1 195 ? -21.971 0.397 12.882 1.00 88.69 195 ASP A O 1
ATOM 1527 N N . ARG A 1 196 ? -22.186 -1.395 11.538 1.00 89.81 196 ARG A N 1
ATOM 1528 C CA . ARG A 1 196 ? -22.521 -2.370 12.581 1.00 89.81 196 ARG A CA 1
ATOM 1529 C C . ARG A 1 196 ? -21.420 -2.525 13.633 1.00 89.81 196 ARG A C 1
ATOM 1531 O O . ARG A 1 196 ? -21.748 -2.732 14.802 1.00 89.81 196 ARG A O 1
ATOM 1538 N N . PHE A 1 197 ? -20.147 -2.465 13.247 1.00 88.44 197 PHE A N 1
ATOM 1539 C CA . PHE A 1 197 ? -19.017 -2.582 14.168 1.00 88.44 197 PHE A CA 1
ATOM 1540 C C . PHE A 1 197 ? -19.080 -1.490 15.234 1.00 88.44 197 PHE A C 1
ATOM 1542 O O . PHE A 1 197 ? -19.051 -1.798 16.427 1.00 88.44 197 PHE A O 1
ATOM 1549 N N . HIS A 1 198 ? -19.275 -0.237 14.821 1.00 86.25 198 HIS A N 1
ATOM 1550 C CA . HIS A 1 198 ? -19.392 0.881 15.754 1.00 86.25 198 HIS A CA 1
ATOM 1551 C C . HIS A 1 198 ? -20.639 0.771 16.637 1.00 86.25 198 HIS A C 1
ATOM 1553 O O . HIS A 1 198 ? -20.574 1.057 17.830 1.00 86.25 198 HIS A O 1
ATOM 1559 N N . LEU A 1 199 ? -21.771 0.288 16.112 1.00 88.50 199 LEU A N 1
ATOM 1560 C CA . LEU A 1 199 ? -22.956 0.036 16.944 1.00 88.50 199 LEU A CA 1
ATOM 1561 C C . LEU A 1 199 ? -22.676 -0.991 18.053 1.00 88.50 199 LEU A C 1
ATOM 1563 O O . LEU A 1 199 ? -23.035 -0.758 19.210 1.00 88.50 199 LEU A O 1
ATOM 1567 N N . LEU A 1 200 ? -22.007 -2.098 17.719 1.00 92.25 200 LEU A N 1
ATOM 1568 C CA . LEU A 1 200 ? -21.647 -3.129 18.692 1.00 92.25 200 LEU A CA 1
ATOM 1569 C C . LEU A 1 200 ? -20.600 -2.625 19.692 1.00 92.25 200 LEU A C 1
ATOM 1571 O O . LEU A 1 200 ? -20.728 -2.881 20.889 1.00 92.25 200 LEU A O 1
ATOM 1575 N N . GLN A 1 201 ? -19.592 -1.888 19.222 1.00 90.75 201 GLN A N 1
ATOM 1576 C CA . GLN A 1 201 ? -18.557 -1.294 20.065 1.00 90.75 201 GLN A CA 1
ATOM 1577 C C . GLN A 1 201 ? -19.171 -0.353 21.108 1.00 90.75 201 GLN A C 1
ATOM 1579 O O . GLN A 1 201 ? -18.883 -0.495 22.296 1.00 90.75 201 GLN A O 1
ATOM 1584 N N . ASN A 1 202 ? -20.077 0.536 20.689 1.00 88.94 202 ASN A N 1
ATOM 1585 C CA . ASN A 1 202 ? -20.777 1.451 21.587 1.00 88.94 202 ASN A CA 1
ATOM 1586 C C . ASN A 1 202 ? -21.614 0.702 22.634 1.00 88.94 202 ASN A C 1
ATOM 1588 O O . ASN A 1 202 ? -21.599 1.069 23.809 1.00 88.94 202 ASN A O 1
ATOM 1592 N N . LEU A 1 203 ? -22.329 -0.356 22.229 1.00 92.94 203 LEU A N 1
ATOM 1593 C CA . LEU A 1 203 ? -23.103 -1.187 23.155 1.00 92.94 203 LEU A CA 1
ATOM 1594 C C . LEU A 1 203 ? -22.195 -1.867 24.190 1.00 92.94 203 LEU A C 1
ATOM 1596 O O . LEU A 1 203 ? -22.479 -1.822 25.386 1.00 92.94 203 LEU A O 1
ATOM 1600 N N . MET A 1 204 ? -21.095 -2.474 23.739 1.00 95.12 204 MET A N 1
ATOM 1601 C CA . MET A 1 204 ? -20.127 -3.141 24.613 1.00 95.12 204 MET A CA 1
ATOM 1602 C C . MET A 1 204 ? -19.474 -2.170 25.592 1.00 95.12 204 MET A C 1
ATOM 1604 O O . MET A 1 204 ? -19.311 -2.496 26.768 1.00 95.12 204 MET A O 1
ATOM 1608 N N . GLU A 1 205 ? -19.124 -0.969 25.140 1.00 93.69 205 GLU A N 1
ATOM 1609 C CA . GLU A 1 205 ? -18.559 0.062 26.004 1.00 93.69 205 GLU A CA 1
ATOM 1610 C C . GLU A 1 205 ? -19.565 0.535 27.057 1.00 93.69 205 GLU A C 1
ATOM 1612 O O . GLU A 1 205 ? -19.214 0.669 28.231 1.00 93.69 205 GLU A O 1
ATOM 1617 N N . HIS A 1 206 ? -20.832 0.701 26.676 1.00 93.88 206 HIS A N 1
ATOM 1618 C CA . HIS A 1 206 ? -21.875 1.083 27.620 1.00 93.88 206 HIS A CA 1
ATOM 1619 C C . HIS A 1 206 ? -22.132 -0.007 28.671 1.00 93.88 206 HIS A C 1
ATOM 1621 O O . HIS A 1 206 ? -22.138 0.290 29.865 1.00 93.88 206 HIS A O 1
ATOM 1627 N N . LEU A 1 207 ? -22.233 -1.275 28.258 1.00 95.50 207 LEU A N 1
ATOM 1628 C CA . LEU A 1 207 ? -22.354 -2.407 29.184 1.00 95.50 207 LEU A CA 1
ATOM 1629 C C . LEU A 1 207 ? -21.146 -2.516 30.117 1.00 95.50 207 LEU A C 1
ATOM 1631 O O . LEU A 1 207 ? -21.303 -2.736 31.314 1.00 95.50 207 LEU A O 1
ATOM 1635 N N . LYS A 1 208 ? -19.932 -2.298 29.600 1.00 93.69 208 LYS A N 1
ATOM 1636 C CA . LYS A 1 208 ? -18.715 -2.278 30.418 1.00 93.69 208 LYS A CA 1
ATOM 1637 C C . LYS A 1 208 ? -18.760 -1.178 31.479 1.00 93.69 208 LYS A C 1
ATOM 1639 O O . LYS A 1 208 ? -18.290 -1.402 32.591 1.00 93.69 208 LYS A O 1
ATOM 1644 N N . ASN A 1 209 ? -19.306 -0.009 31.153 1.00 93.69 209 ASN A N 1
ATOM 1645 C CA . ASN A 1 209 ? -19.468 1.082 32.113 1.00 93.69 209 ASN A CA 1
ATOM 1646 C C . ASN A 1 209 ? -20.527 0.756 33.173 1.00 93.69 209 ASN A C 1
ATOM 1648 O O . ASN A 1 209 ? -20.284 1.017 34.347 1.00 93.69 209 ASN A O 1
ATOM 1652 N N . ILE A 1 210 ? -21.642 0.127 32.788 1.00 94.56 210 ILE A N 1
ATOM 1653 C CA . ILE A 1 210 ? -22.653 -0.368 33.735 1.00 94.56 210 ILE A CA 1
ATOM 1654 C C . ILE A 1 210 ? -22.016 -1.371 34.698 1.00 94.56 210 ILE A C 1
ATOM 1656 O O . ILE A 1 210 ? -22.057 -1.166 35.905 1.00 94.56 210 ILE A O 1
ATOM 1660 N N . PHE A 1 211 ? -21.325 -2.391 34.185 1.00 92.25 211 PHE A N 1
ATOM 1661 C CA . PHE A 1 211 ? -20.666 -3.385 35.034 1.00 92.25 211 PHE A CA 1
ATOM 1662 C C . PHE A 1 211 ? -19.610 -2.777 35.953 1.00 92.25 211 PHE A C 1
ATOM 1664 O O . PHE A 1 211 ? -19.520 -3.178 37.105 1.00 92.25 211 PHE A O 1
ATOM 1671 N N . LYS A 1 212 ? -18.839 -1.787 35.493 1.00 89.88 212 LYS A N 1
ATOM 1672 C CA . LYS A 1 212 ? -17.887 -1.076 36.360 1.00 89.88 212 LYS A CA 1
ATOM 1673 C C . LYS A 1 212 ? -18.557 -0.289 37.488 1.00 89.88 212 LYS A C 1
ATOM 1675 O O . LYS A 1 212 ? -17.930 -0.106 38.525 1.00 89.88 212 LYS A O 1
ATOM 1680 N N . ASN A 1 213 ? -19.764 0.220 37.259 1.00 91.62 213 ASN A N 1
ATOM 1681 C CA . ASN A 1 213 ? -20.488 1.027 38.237 1.00 91.62 213 ASN A CA 1
ATOM 1682 C C . ASN A 1 213 ? -21.303 0.164 39.209 1.00 91.62 213 ASN A C 1
ATOM 1684 O O . ASN A 1 213 ? -21.433 0.526 40.374 1.00 91.62 213 ASN A O 1
ATOM 1688 N N . GLU A 1 214 ? -21.863 -0.949 38.733 1.00 91.00 214 GLU A N 1
ATOM 1689 C CA . GLU A 1 214 ? -22.779 -1.795 39.504 1.00 91.00 214 GLU A CA 1
ATOM 1690 C C . GLU A 1 214 ? -22.098 -2.994 40.169 1.00 91.00 214 GLU A C 1
ATOM 1692 O O . GLU A 1 214 ? -22.574 -3.465 41.202 1.00 91.00 214 GLU A O 1
ATOM 1697 N N . LEU A 1 215 ? -20.995 -3.504 39.608 1.00 86.88 215 L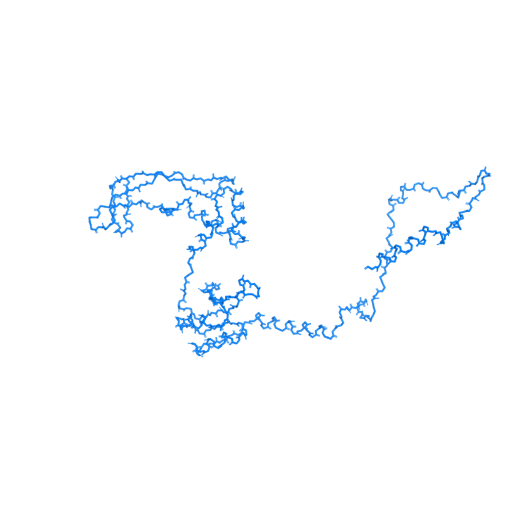EU A N 1
ATOM 1698 C CA . LEU A 1 215 ? -20.296 -4.664 40.155 1.00 86.88 215 LEU A CA 1
ATOM 1699 C C . LEU A 1 215 ? -19.046 -4.247 40.935 1.00 86.88 215 LEU A C 1
ATOM 1701 O O . LEU A 1 215 ? -18.320 -3.338 40.520 1.00 86.88 215 LEU A O 1
ATOM 1705 N N . PRO A 1 216 ? -18.739 -4.941 42.045 1.00 84.81 216 PRO A N 1
ATOM 1706 C CA . PRO A 1 216 ? -17.476 -4.748 42.732 1.00 84.81 216 PRO A CA 1
ATOM 1707 C C . PRO A 1 216 ? -16.303 -5.170 41.826 1.00 84.81 216 PRO A C 1
ATOM 1709 O O . PRO A 1 216 ? -16.455 -6.054 40.977 1.00 84.81 216 PRO A O 1
ATOM 1712 N N . PRO A 1 217 ? -15.108 -4.579 42.013 1.00 83.12 217 PRO A N 1
ATOM 1713 C CA . PRO A 1 217 ? -13.927 -4.888 41.202 1.00 83.12 217 PRO A CA 1
ATOM 1714 C C . PRO A 1 217 ? -13.486 -6.353 41.317 1.00 83.12 217 PRO A C 1
ATOM 1716 O O . PRO A 1 217 ? -12.869 -6.884 40.395 1.00 83.12 217 PRO A O 1
ATOM 1719 N N . GLU A 1 218 ? -13.817 -7.008 42.429 1.00 85.88 218 GLU A N 1
ATOM 1720 C CA . GLU A 1 218 ? -13.589 -8.429 42.657 1.00 85.88 218 GLU A CA 1
ATOM 1721 C C . GLU A 1 218 ? -14.893 -9.085 43.117 1.00 85.88 218 GLU A C 1
ATOM 1723 O O . GLU A 1 218 ? -15.575 -8.582 44.009 1.00 85.88 218 GLU A O 1
ATOM 1728 N N . ILE A 1 219 ? -15.225 -10.226 42.512 1.00 86.50 219 ILE A N 1
ATOM 1729 C CA . ILE A 1 219 ? -16.343 -11.080 42.919 1.00 86.50 219 ILE A CA 1
ATOM 1730 C C . ILE A 1 219 ? -15.743 -12.400 43.387 1.00 86.50 219 ILE A C 1
ATOM 1732 O O . ILE A 1 219 ? -15.085 -13.112 42.626 1.00 86.50 219 ILE A O 1
ATOM 1736 N N . PHE A 1 220 ? -15.962 -12.739 44.650 1.00 87.25 220 PHE A N 1
ATOM 1737 C CA . PHE A 1 220 ? -15.462 -13.976 45.228 1.00 87.25 220 PHE A CA 1
ATOM 1738 C C . PHE A 1 220 ? -16.494 -15.082 45.043 1.00 87.25 220 PHE A C 1
ATOM 1740 O O . PHE A 1 220 ? -17.616 -14.951 45.511 1.00 87.25 220 PHE A O 1
ATOM 1747 N N . ILE A 1 221 ? -16.136 -16.182 44.377 1.00 87.81 221 ILE A N 1
ATOM 1748 C CA . ILE A 1 221 ? -17.056 -17.305 44.144 1.00 87.81 221 ILE A CA 1
ATOM 1749 C C . ILE A 1 221 ? -16.470 -18.576 44.753 1.00 87.81 221 ILE A C 1
ATOM 1751 O O . ILE A 1 221 ? -15.323 -18.936 44.480 1.00 87.81 221 ILE A O 1
ATOM 1755 N N . ARG A 1 222 ? -17.259 -19.292 45.559 1.00 83.44 222 ARG A N 1
ATOM 1756 C CA . ARG A 1 222 ? -16.889 -20.614 46.083 1.00 83.44 222 ARG A CA 1
ATOM 1757 C C . ARG A 1 222 ? -18.099 -21.539 46.096 1.00 83.44 222 ARG A C 1
ATOM 1759 O O . ARG A 1 222 ? -19.124 -21.212 46.677 1.00 83.44 222 ARG A O 1
ATOM 1766 N N . GLY A 1 223 ? -17.975 -22.705 45.457 1.00 83.44 223 GLY A N 1
ATOM 1767 C CA . GLY A 1 223 ? -19.058 -23.697 45.410 1.00 83.44 223 GLY A CA 1
ATOM 1768 C C . GLY A 1 223 ? -20.343 -23.190 44.738 1.00 83.44 223 GLY A C 1
ATOM 1769 O O . GLY A 1 223 ? -21.424 -23.620 45.114 1.00 83.44 223 GLY A O 1
ATOM 1770 N N . GLY A 1 224 ? -20.232 -22.249 43.792 1.00 84.81 224 GLY A N 1
ATOM 1771 C CA . GLY A 1 224 ? -21.378 -21.629 43.114 1.00 84.81 224 GLY A CA 1
ATOM 1772 C C . GLY A 1 224 ? -22.033 -20.465 43.868 1.00 84.81 224 GLY A C 1
ATOM 1773 O O . GLY A 1 224 ? -22.952 -19.857 43.332 1.00 84.81 224 GLY A O 1
ATOM 1774 N N . GLN A 1 225 ? -21.561 -20.122 45.073 1.00 85.56 225 GLN A N 1
ATOM 1775 C CA . GLN A 1 225 ? -22.056 -18.982 45.850 1.00 85.56 225 GLN A CA 1
ATOM 1776 C C . GLN A 1 225 ? -21.094 -17.795 45.772 1.00 85.56 225 GLN A C 1
ATOM 1778 O O . GLN A 1 225 ? -19.873 -17.978 45.810 1.00 85.56 225 GLN A O 1
ATOM 1783 N N . VAL A 1 226 ? -21.657 -16.588 45.683 1.00 85.62 226 VAL A N 1
ATOM 1784 C CA . VAL A 1 226 ? -20.917 -15.325 45.774 1.00 85.62 226 VAL A CA 1
ATOM 1785 C C . VAL A 1 226 ? -20.640 -15.023 47.249 1.00 85.62 226 VAL A C 1
ATOM 1787 O O . VAL A 1 226 ? -21.526 -15.163 48.087 1.00 85.62 226 VAL A O 1
ATOM 1790 N N . LEU A 1 227 ? -19.403 -14.654 47.569 1.00 85.25 227 LEU A N 1
ATOM 1791 C CA . LEU A 1 227 ? -18.934 -14.322 48.909 1.00 85.25 227 LEU A CA 1
ATOM 1792 C C . LEU A 1 227 ? -18.641 -12.821 48.999 1.00 85.25 227 LEU A C 1
ATOM 1794 O O . LEU A 1 227 ? -18.064 -12.244 48.080 1.00 85.25 227 LEU A O 1
ATOM 1798 N N . ASP A 1 228 ? -18.930 -12.223 50.153 1.00 80.88 228 ASP A N 1
ATOM 1799 C CA . ASP A 1 228 ? -18.603 -10.815 50.432 1.00 80.88 228 ASP A CA 1
ATOM 1800 C C . ASP A 1 228 ? -17.115 -10.594 50.747 1.00 80.88 228 ASP A C 1
ATOM 1802 O O . ASP A 1 228 ? -16.622 -9.469 50.754 1.00 80.88 228 ASP A O 1
ATOM 1806 N N . THR A 1 229 ? -16.378 -11.670 51.045 1.00 81.88 229 THR A N 1
ATOM 1807 C CA . THR A 1 229 ? -14.964 -11.614 51.437 1.00 81.88 229 THR A CA 1
ATOM 1808 C C . THR A 1 229 ? -14.117 -12.634 50.673 1.00 81.88 229 THR A C 1
ATOM 1810 O O . THR A 1 229 ? -14.631 -13.687 50.273 1.00 81.88 229 THR A O 1
ATOM 1813 N N . PRO A 1 230 ? -12.807 -12.365 50.488 1.00 82.88 230 PRO A N 1
ATOM 1814 C CA . PRO A 1 230 ? -11.909 -13.279 49.799 1.00 82.88 230 PRO A CA 1
ATOM 1815 C C . PRO A 1 230 ? -11.928 -14.678 50.429 1.00 82.88 230 PRO A C 1
ATOM 1817 O O . PRO A 1 230 ? -11.736 -14.806 51.645 1.00 82.88 230 PRO A O 1
ATOM 1820 N N . PRO A 1 231 ? -12.109 -15.756 49.641 1.00 80.62 231 PRO A N 1
ATOM 1821 C CA . PRO A 1 231 ? -12.111 -17.099 50.185 1.00 80.62 231 PRO A CA 1
ATOM 1822 C C . PRO A 1 231 ? -10.729 -17.391 50.761 1.00 80.62 231 PRO A C 1
ATOM 1824 O O . PRO A 1 231 ? -9.702 -17.159 50.118 1.00 80.62 231 PRO A O 1
ATOM 1827 N N . LYS A 1 232 ? -10.693 -17.934 51.983 1.00 79.44 232 LYS A N 1
ATOM 1828 C CA . LYS A 1 232 ? -9.434 -18.360 52.599 1.00 79.44 232 LYS A CA 1
ATOM 1829 C C . LYS A 1 232 ? -8.709 -19.316 51.655 1.00 79.44 232 LYS A C 1
ATOM 1831 O O . LYS A 1 232 ? -9.246 -20.359 51.280 1.00 79.44 232 LYS A O 1
ATOM 1836 N N . LYS A 1 233 ? -7.480 -18.951 51.291 1.00 75.25 233 LYS A N 1
ATOM 1837 C CA . LYS A 1 233 ? -6.606 -19.761 50.445 1.00 75.25 233 LYS A CA 1
ATOM 1838 C C . LYS A 1 233 ? -6.259 -21.035 51.213 1.00 75.25 233 LYS A C 1
ATOM 1840 O O . LYS A 1 233 ? -5.500 -20.988 52.176 1.00 75.25 233 LYS A O 1
ATOM 1845 N N . ILE A 1 234 ? -6.853 -22.159 50.822 1.00 78.00 234 ILE A N 1
ATOM 1846 C CA . ILE A 1 234 ? -6.520 -23.456 51.411 1.00 78.00 234 ILE A CA 1
ATOM 1847 C C . ILE A 1 234 ? -5.189 -23.877 50.801 1.00 78.00 234 ILE A C 1
ATOM 1849 O O . ILE A 1 234 ? -5.112 -24.200 49.615 1.00 78.00 234 ILE A O 1
ATOM 1853 N N . SER A 1 235 ? -4.125 -23.828 51.600 1.00 73.75 235 SER A N 1
ATOM 1854 C CA . SER A 1 235 ? -2.857 -24.448 51.240 1.00 73.75 235 SER A CA 1
ATOM 1855 C C . SER A 1 235 ? -3.090 -25.947 51.153 1.00 73.75 235 SER A C 1
ATOM 1857 O O . SER A 1 235 ? -3.305 -26.612 52.163 1.00 73.75 235 SER A O 1
ATOM 1859 N N . ARG A 1 236 ? -3.084 -26.478 49.933 1.00 74.44 236 ARG A N 1
ATOM 1860 C CA . ARG A 1 236 ? -3.054 -27.920 49.738 1.00 74.44 236 ARG A CA 1
ATOM 1861 C C . ARG A 1 236 ? -1.678 -28.384 50.196 1.00 74.44 236 ARG A C 1
ATOM 1863 O O . ARG A 1 236 ? -0.678 -27.951 49.621 1.00 74.44 236 ARG A O 1
ATOM 1870 N N . GLU A 1 237 ? -1.628 -29.194 51.248 1.00 76.75 237 GLU A N 1
ATOM 1871 C CA . GLU A 1 237 ? -0.385 -29.840 51.656 1.00 76.75 237 GLU A CA 1
ATOM 1872 C C . GLU A 1 237 ? 0.165 -30.590 50.444 1.00 76.75 237 GLU A C 1
ATOM 1874 O O . GLU A 1 237 ? -0.506 -31.444 49.853 1.00 76.75 237 GLU A O 1
ATOM 1879 N N . LYS A 1 238 ? 1.366 -30.206 50.007 1.00 72.94 238 LYS A N 1
ATOM 1880 C CA . LYS A 1 238 ? 2.096 -31.022 49.047 1.00 72.94 238 LYS A CA 1
ATOM 1881 C C . LYS A 1 238 ? 2.460 -32.293 49.796 1.00 72.94 238 LYS A C 1
ATOM 1883 O O . LYS A 1 238 ? 3.203 -32.218 50.771 1.00 72.94 238 LYS A O 1
ATOM 1888 N N . LYS A 1 239 ? 1.941 -33.438 49.348 1.00 76.44 239 LYS A N 1
ATOM 1889 C CA . LYS A 1 239 ? 2.506 -34.721 49.766 1.00 76.44 239 LYS A CA 1
ATOM 1890 C C . LYS A 1 239 ? 3.996 -34.676 49.438 1.00 76.44 239 LYS A C 1
ATOM 1892 O O . LYS A 1 239 ? 4.360 -34.324 48.314 1.00 76.44 239 LYS A O 1
ATOM 1897 N N . ALA A 1 240 ? 4.824 -34.930 50.443 1.00 74.94 240 ALA A N 1
ATOM 1898 C CA . ALA A 1 240 ? 6.255 -35.049 50.243 1.00 74.94 240 ALA A CA 1
ATOM 1899 C C . ALA A 1 240 ? 6.523 -36.189 49.253 1.00 74.94 240 ALA A C 1
ATOM 1901 O O . ALA A 1 240 ? 5.779 -37.169 49.207 1.00 74.94 240 ALA A O 1
ATOM 1902 N N . ASP A 1 241 ? 7.540 -36.009 48.418 1.00 79.25 241 ASP A N 1
ATOM 1903 C CA . ASP A 1 241 ? 7.906 -36.990 47.406 1.00 79.25 241 ASP A CA 1
ATOM 1904 C C . ASP A 1 241 ? 8.417 -38.257 48.103 1.00 79.25 241 ASP A C 1
ATOM 1906 O O . ASP A 1 241 ? 9.441 -38.226 48.789 1.00 79.25 241 ASP A O 1
ATOM 1910 N N . GLU A 1 242 ? 7.683 -39.362 47.955 1.00 77.62 242 GLU A N 1
ATOM 1911 C CA . GLU A 1 242 ? 8.019 -40.639 48.591 1.00 77.62 242 GLU A CA 1
ATOM 1912 C C . GLU A 1 242 ? 9.411 -41.128 48.178 1.00 77.62 242 GLU A C 1
ATOM 1914 O O . GLU A 1 242 ? 10.094 -41.74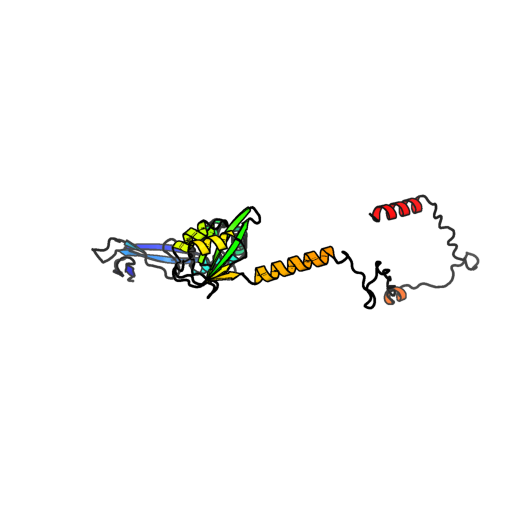2 48.993 1.00 77.62 242 GLU A O 1
ATOM 1919 N N . SER A 1 243 ? 9.880 -40.791 46.971 1.00 77.00 243 SER A N 1
ATOM 1920 C CA . SER A 1 243 ? 11.224 -41.161 46.518 1.00 77.00 243 SER A CA 1
ATOM 1921 C C . SER A 1 243 ? 12.326 -40.450 47.308 1.00 77.00 243 SER A C 1
ATOM 1923 O O . SER A 1 243 ? 13.350 -41.053 47.623 1.00 77.00 243 SER A O 1
ATOM 1925 N N . VAL A 1 244 ? 12.097 -39.192 47.695 1.00 77.38 244 VAL A N 1
ATOM 1926 C CA . VAL A 1 244 ? 13.023 -38.413 48.529 1.00 77.38 244 VAL A CA 1
ATOM 1927 C C . VAL A 1 244 ? 13.003 -38.932 49.962 1.00 77.38 244 VAL A C 1
ATOM 1929 O O . VAL A 1 244 ? 14.060 -39.070 50.570 1.00 77.38 244 VAL A O 1
ATOM 1932 N N . ILE A 1 245 ? 11.823 -39.274 50.493 1.00 73.25 245 ILE A N 1
ATOM 1933 C CA . ILE A 1 245 ? 11.704 -39.868 51.833 1.00 73.25 245 ILE A CA 1
ATOM 1934 C C . ILE A 1 245 ? 12.438 -41.211 51.890 1.00 73.25 245 ILE A C 1
ATOM 1936 O O . ILE A 1 245 ? 13.179 -41.455 52.834 1.00 73.25 245 ILE A O 1
ATOM 1940 N N . GLN A 1 246 ? 12.282 -42.059 50.872 1.00 74.94 246 GLN A N 1
ATOM 1941 C CA . GLN A 1 246 ? 12.931 -43.372 50.816 1.00 74.94 246 GLN A CA 1
ATOM 1942 C C . GLN A 1 246 ? 14.460 -43.296 50.671 1.00 74.94 246 GLN A C 1
ATOM 1944 O O . GLN A 1 246 ? 15.147 -44.239 51.049 1.00 74.94 246 GLN A O 1
ATOM 1949 N N . GLN A 1 247 ? 15.008 -42.195 50.144 1.00 77.88 247 GLN A N 1
ATOM 1950 C CA . GLN A 1 247 ? 16.460 -41.965 50.082 1.00 77.88 247 GLN A CA 1
ATOM 1951 C C . GLN A 1 247 ? 17.053 -41.494 51.415 1.00 77.88 247 GLN A C 1
ATOM 1953 O O . GLN A 1 247 ? 18.264 -41.596 51.623 1.00 77.88 247 GLN A O 1
ATOM 1958 N N . LEU A 1 248 ? 16.226 -40.969 52.320 1.00 73.12 248 LEU A N 1
ATOM 1959 C CA . LEU A 1 248 ? 16.658 -40.606 53.660 1.00 73.12 248 LEU A CA 1
ATOM 1960 C C . LEU A 1 248 ? 16.723 -41.885 54.503 1.00 73.12 248 LEU A C 1
ATOM 1962 O O . LEU A 1 248 ? 15.721 -42.331 55.053 1.00 73.12 248 LEU A O 1
ATOM 1966 N N . ASN A 1 249 ? 17.921 -42.460 54.637 1.00 67.81 249 ASN A N 1
ATOM 1967 C CA . ASN A 1 249 ? 18.213 -43.472 55.659 1.00 67.81 249 ASN A CA 1
ATOM 1968 C C . ASN A 1 249 ? 18.243 -42.798 57.036 1.00 67.81 249 ASN A C 1
ATOM 1970 O O . ASN A 1 249 ? 19.304 -42.567 57.616 1.00 67.81 249 ASN A O 1
ATOM 1974 N N . TYR A 1 250 ? 17.067 -42.402 57.507 1.00 66.62 250 TYR A N 1
ATOM 1975 C CA . TYR A 1 250 ? 16.884 -41.797 58.811 1.00 66.62 250 TYR A CA 1
ATOM 1976 C C . TYR A 1 250 ? 16.592 -42.905 59.816 1.00 66.62 250 TYR A C 1
ATOM 1978 O O . TYR A 1 250 ? 15.548 -43.557 59.756 1.00 66.62 250 TYR A O 1
ATOM 1986 N N . ASP A 1 251 ? 17.544 -43.145 60.710 1.00 69.31 251 ASP A N 1
ATOM 1987 C CA . ASP A 1 251 ? 17.319 -44.018 61.849 1.00 69.31 251 ASP A CA 1
ATOM 1988 C C . ASP A 1 251 ? 16.441 -43.272 62.862 1.00 69.31 251 ASP A C 1
ATOM 1990 O O . ASP A 1 251 ? 16.783 -42.179 63.309 1.00 69.31 251 ASP A O 1
ATOM 1994 N N . ASN A 1 252 ? 15.281 -43.847 63.183 1.00 69.38 252 ASN A N 1
ATOM 1995 C CA . ASN A 1 252 ? 14.366 -43.296 64.181 1.00 69.38 252 ASN A CA 1
ATOM 1996 C C . ASN A 1 252 ? 14.774 -43.687 65.613 1.00 69.38 252 ASN A C 1
ATOM 1998 O O . ASN A 1 252 ? 13.985 -43.485 66.539 1.00 69.38 252 ASN A O 1
ATOM 2002 N N . THR A 1 253 ? 15.957 -44.278 65.819 1.00 76.38 253 THR A N 1
ATOM 2003 C CA . THR A 1 253 ? 16.482 -44.469 67.170 1.00 76.38 253 THR A CA 1
ATOM 2004 C C . THR A 1 253 ? 16.678 -43.110 67.853 1.00 76.38 253 THR A C 1
ATOM 2006 O O . THR A 1 253 ? 17.275 -42.194 67.279 1.00 76.38 253 THR A O 1
ATOM 2009 N N . PRO A 1 254 ? 16.157 -42.934 69.081 1.00 71.38 254 PRO A N 1
ATOM 2010 C CA . PRO A 1 254 ? 16.381 -41.714 69.840 1.00 71.38 254 PRO A CA 1
ATOM 2011 C C . PRO A 1 254 ? 17.885 -41.510 70.064 1.00 71.38 254 PRO A C 1
ATOM 2013 O O . PRO A 1 254 ? 18.571 -42.476 70.410 1.00 71.38 254 PRO A O 1
ATOM 2016 N N . PRO A 1 255 ? 18.417 -40.289 69.897 1.00 76.56 255 PRO A N 1
ATOM 2017 C CA . PRO A 1 255 ? 19.817 -40.020 70.192 1.00 76.56 255 PRO A CA 1
ATOM 2018 C C . PRO A 1 255 ? 20.098 -40.351 71.658 1.00 76.56 255 PRO A C 1
ATOM 2020 O O . PRO A 1 255 ? 19.323 -39.977 72.532 1.00 76.56 255 PRO A O 1
ATOM 2023 N N . THR A 1 256 ? 21.187 -41.061 71.934 1.00 80.88 256 THR A N 1
ATOM 2024 C CA . THR A 1 256 ? 21.568 -41.454 73.297 1.00 80.88 256 THR A CA 1
ATOM 2025 C C . THR A 1 256 ? 22.802 -40.700 73.774 1.00 80.88 256 THR A C 1
ATOM 2027 O O . THR A 1 256 ? 23.654 -40.314 72.973 1.00 80.88 256 THR A O 1
ATOM 2030 N N . ASP A 1 257 ? 22.929 -40.514 75.085 1.00 79.25 257 ASP A N 1
ATOM 2031 C CA . ASP A 1 257 ? 24.128 -39.952 75.700 1.00 79.25 257 ASP A CA 1
ATOM 2032 C C . ASP A 1 257 ? 25.286 -40.973 75.753 1.00 79.25 257 ASP A C 1
ATOM 2034 O O . ASP A 1 257 ? 25.165 -42.123 75.321 1.00 79.25 257 ASP A O 1
ATOM 2038 N N . ALA A 1 258 ? 26.433 -40.559 76.303 1.00 76.69 258 ALA A N 1
ATOM 2039 C CA . ALA A 1 258 ? 27.624 -41.405 76.446 1.00 76.69 258 ALA A CA 1
ATOM 2040 C C . ALA A 1 258 ? 27.424 -42.635 77.361 1.00 76.69 258 ALA A C 1
ATOM 2042 O O . ALA A 1 258 ? 28.297 -43.501 77.414 1.00 76.69 258 ALA A O 1
ATOM 2043 N N . TYR A 1 259 ? 26.296 -42.714 78.071 1.00 76.00 259 TYR A N 1
ATOM 2044 C CA . TYR A 1 259 ? 25.924 -43.805 78.969 1.00 76.00 259 TYR A CA 1
ATOM 2045 C C . TYR A 1 259 ? 24.756 -44.642 78.420 1.00 76.00 259 TYR A C 1
ATOM 2047 O O . TYR A 1 259 ? 24.305 -45.570 79.090 1.00 76.00 259 TYR A O 1
ATOM 2055 N N . GLY A 1 260 ? 24.299 -44.355 77.195 1.00 76.06 260 GLY A N 1
ATOM 2056 C CA . GLY A 1 260 ? 23.247 -45.099 76.504 1.00 76.06 260 GLY A CA 1
ATOM 2057 C C . GLY A 1 260 ? 21.821 -44.696 76.885 1.00 76.06 260 GLY A C 1
ATOM 2058 O O . GLY A 1 260 ? 20.883 -45.387 76.491 1.00 76.06 260 GLY A O 1
ATOM 2059 N N . ASN A 1 261 ? 21.626 -43.600 77.624 1.00 80.50 261 ASN A N 1
ATOM 2060 C CA . ASN A 1 261 ? 20.286 -43.123 77.961 1.00 80.50 261 ASN A CA 1
ATOM 2061 C C . ASN A 1 261 ? 19.722 -42.264 76.820 1.00 80.50 261 ASN A C 1
ATOM 2063 O O . ASN A 1 261 ? 20.470 -41.450 76.271 1.00 80.50 261 ASN A O 1
ATOM 2067 N N . PRO A 1 262 ? 18.428 -42.396 76.468 1.00 80.25 262 PRO A N 1
ATOM 2068 C CA . PRO A 1 262 ? 17.785 -41.523 75.492 1.00 80.25 262 PRO A CA 1
ATOM 2069 C C . PRO A 1 262 ? 17.896 -40.056 75.913 1.00 80.25 262 PRO A C 1
ATOM 2071 O O . PRO A 1 262 ? 17.539 -39.688 77.031 1.00 80.25 262 PRO A O 1
ATOM 2074 N N . VAL A 1 263 ? 18.392 -39.223 75.007 1.00 74.75 263 VAL A N 1
ATOM 2075 C CA . VAL A 1 263 ? 18.417 -37.771 75.138 1.00 74.75 263 VAL A CA 1
ATOM 2076 C C . VAL A 1 263 ? 17.134 -37.252 74.514 1.00 74.75 263 VAL A C 1
ATOM 2078 O O . VAL A 1 263 ? 16.958 -37.304 73.295 1.00 74.75 263 VAL A O 1
ATOM 2081 N N . ASP A 1 264 ? 16.235 -36.744 75.351 1.00 68.12 264 ASP A N 1
ATOM 2082 C CA . ASP A 1 264 ? 15.067 -36.029 74.857 1.00 68.12 264 ASP A CA 1
ATOM 2083 C C . ASP A 1 264 ? 15.519 -34.774 74.106 1.00 68.12 264 ASP A C 1
ATOM 2085 O O . ASP A 1 264 ? 16.384 -34.014 74.553 1.00 68.12 264 ASP A O 1
ATOM 2089 N N . TYR A 1 265 ? 14.938 -34.567 72.928 1.00 62.34 265 TYR A N 1
ATOM 2090 C CA . TYR A 1 265 ? 15.200 -33.380 72.132 1.00 62.34 265 TYR A CA 1
ATOM 2091 C C . TYR A 1 265 ? 14.622 -32.152 72.846 1.00 62.34 265 TYR A C 1
ATOM 2093 O O . TYR A 1 265 ? 13.408 -31.950 72.871 1.00 62.34 265 TYR A O 1
ATOM 2101 N N . ASP A 1 266 ? 15.498 -31.332 73.419 1.00 60.16 266 ASP A N 1
ATOM 2102 C CA . ASP A 1 266 ? 15.125 -30.073 74.053 1.00 60.16 266 ASP A CA 1
ATOM 2103 C C . ASP A 1 266 ? 15.040 -28.948 73.006 1.00 60.16 266 ASP A C 1
ATOM 2105 O O . ASP A 1 266 ? 16.051 -28.418 72.532 1.00 60.16 266 ASP A O 1
ATOM 2109 N N . ASP A 1 267 ? 13.818 -28.571 72.626 1.00 55.28 267 ASP A N 1
ATOM 2110 C CA . ASP A 1 267 ? 13.565 -27.467 71.695 1.00 55.28 267 ASP A CA 1
ATOM 2111 C C . ASP A 1 267 ? 13.630 -26.073 72.361 1.00 55.28 267 ASP A C 1
ATOM 2113 O O . ASP A 1 267 ? 13.508 -25.041 71.679 1.00 55.28 267 ASP A O 1
ATOM 2117 N N . SER A 1 268 ? 13.882 -26.015 73.677 1.00 56.84 268 SER A N 1
ATOM 2118 C CA . SER A 1 268 ? 13.835 -24.784 74.473 1.00 56.84 268 SER A CA 1
ATOM 2119 C C . SER A 1 268 ? 14.993 -23.816 74.198 1.00 56.84 268 SER A C 1
ATOM 2121 O O . SER A 1 268 ? 14.910 -22.630 74.533 1.00 56.84 268 SER A O 1
ATOM 2123 N N . ALA A 1 269 ? 16.030 -24.250 73.468 1.00 54.06 269 ALA A N 1
ATOM 2124 C CA . ALA A 1 269 ? 17.120 -23.389 72.998 1.00 54.06 269 ALA A CA 1
ATOM 2125 C C . ALA A 1 269 ? 16.691 -22.373 71.915 1.00 54.06 269 ALA A C 1
ATOM 2127 O O . ALA A 1 269 ? 17.486 -21.540 71.464 1.00 54.06 269 ALA A O 1
ATOM 2128 N N . ASN A 1 270 ? 15.424 -22.377 71.492 1.00 57.00 270 ASN A N 1
ATOM 2129 C CA . ASN A 1 270 ? 14.884 -21.347 70.616 1.00 57.00 270 ASN A CA 1
ATOM 2130 C C . ASN A 1 270 ? 14.591 -20.048 71.387 1.00 57.00 270 ASN A C 1
ATOM 2132 O O . ASN A 1 270 ? 13.445 -19.700 71.662 1.00 57.00 270 ASN A O 1
ATOM 2136 N N . ASN A 1 271 ? 15.625 -19.242 71.641 1.00 63.50 271 ASN A N 1
ATOM 2137 C CA . ASN A 1 271 ? 15.437 -17.880 72.137 1.00 63.50 271 ASN A CA 1
ATOM 2138 C C . ASN A 1 271 ? 14.799 -16.996 71.045 1.00 63.50 271 ASN A C 1
ATOM 2140 O O . ASN A 1 271 ? 15.484 -16.379 70.227 1.00 63.50 271 ASN A O 1
ATOM 2144 N N . TYR A 1 272 ? 13.467 -16.919 71.029 1.00 62.06 272 TYR A N 1
ATOM 2145 C CA . TYR A 1 272 ? 12.694 -16.062 70.119 1.00 62.06 272 TYR A CA 1
ATOM 2146 C C . TYR A 1 272 ? 12.992 -14.564 70.277 1.00 62.06 272 TYR A C 1
ATOM 2148 O O . TYR A 1 272 ? 12.662 -13.778 69.390 1.00 62.06 272 TYR A O 1
ATOM 2156 N N . ASN A 1 273 ? 13.663 -14.176 71.363 1.00 64.56 273 ASN A N 1
ATOM 2157 C CA . ASN A 1 273 ? 14.121 -12.818 71.619 1.00 64.56 273 ASN A CA 1
ATOM 2158 C C . ASN A 1 273 ? 15.571 -12.552 71.192 1.00 64.56 273 ASN A C 1
ATOM 2160 O O . ASN A 1 273 ? 16.046 -11.431 71.400 1.00 64.56 273 ASN A O 1
ATOM 2164 N N . SER A 1 274 ? 16.262 -13.517 70.575 1.00 75.38 274 SER A N 1
ATOM 2165 C CA . SER A 1 274 ? 17.602 -13.285 70.036 1.00 75.38 274 SER A CA 1
ATOM 2166 C C . SER A 1 274 ? 17.587 -12.169 68.985 1.00 75.38 274 SER A C 1
ATOM 2168 O O . SER A 1 274 ? 16.622 -11.996 68.229 1.00 75.38 274 SER A O 1
ATOM 2170 N N . ALA A 1 275 ? 18.673 -11.394 68.931 1.00 74.62 275 ALA A N 1
ATOM 2171 C CA . ALA A 1 275 ? 18.810 -10.285 67.988 1.00 74.62 275 ALA A CA 1
ATOM 2172 C C . ALA A 1 275 ? 18.605 -10.743 66.531 1.00 74.62 275 ALA A C 1
ATOM 2174 O O . ALA A 1 275 ? 17.990 -10.042 65.727 1.00 74.62 275 ALA A O 1
ATOM 2175 N N . GLU A 1 276 ? 19.047 -11.959 66.209 1.00 74.81 276 GLU A N 1
ATOM 2176 C CA . GLU A 1 276 ? 18.916 -12.546 64.881 1.00 74.81 276 GLU A CA 1
ATOM 2177 C C . GLU A 1 276 ? 17.459 -12.847 64.500 1.00 74.81 276 GLU A C 1
ATOM 2179 O O . GLU A 1 276 ? 17.025 -12.492 63.399 1.00 74.81 276 GLU A O 1
ATOM 2184 N N . LYS A 1 277 ? 16.664 -13.412 65.420 1.00 77.12 277 LYS A N 1
ATOM 2185 C CA . LYS A 1 277 ? 15.239 -13.681 65.173 1.00 77.12 277 LYS A CA 1
ATOM 2186 C C . LYS A 1 277 ? 14.410 -12.399 65.088 1.00 77.12 277 LYS A C 1
ATOM 2188 O O . LYS A 1 277 ? 13.536 -12.308 64.223 1.00 77.12 277 LYS A O 1
ATOM 2193 N N . LYS A 1 278 ? 14.724 -11.377 65.896 1.00 79.69 278 LYS A N 1
ATOM 2194 C CA . LYS A 1 278 ? 14.098 -10.043 65.782 1.00 79.69 278 LYS A CA 1
ATOM 2195 C C . LYS A 1 278 ? 14.390 -9.399 64.424 1.00 79.69 278 LYS A C 1
ATOM 2197 O O . LYS A 1 278 ? 13.463 -8.946 63.753 1.00 79.69 278 LYS A O 1
ATOM 2202 N N . ARG A 1 279 ? 15.643 -9.466 63.958 1.00 78.25 279 ARG A N 1
ATOM 2203 C CA . ARG A 1 279 ? 16.050 -8.971 62.631 1.00 78.25 279 ARG A CA 1
ATOM 2204 C C . ARG A 1 279 ? 15.319 -9.690 61.492 1.00 78.25 279 ARG A C 1
ATOM 2206 O O . ARG A 1 279 ? 14.844 -9.051 60.554 1.00 78.25 279 ARG A O 1
ATOM 2213 N N . GLN A 1 280 ? 15.179 -11.015 61.568 1.00 78.00 280 GLN A N 1
ATOM 2214 C CA . GLN A 1 280 ? 14.414 -11.773 60.571 1.00 78.00 280 GLN A CA 1
ATOM 2215 C C . GLN A 1 280 ? 12.918 -11.407 60.575 1.00 78.00 280 GLN A C 1
ATOM 2217 O O . GLN A 1 280 ? 12.313 -11.315 59.505 1.00 78.00 280 GLN A O 1
ATOM 2222 N N . ALA A 1 281 ? 12.317 -11.162 61.744 1.00 79.62 281 ALA A N 1
ATOM 2223 C CA . ALA A 1 281 ? 10.920 -10.736 61.852 1.00 79.62 281 ALA A CA 1
ATOM 2224 C C . ALA A 1 281 ? 10.676 -9.344 61.236 1.00 79.62 281 ALA A C 1
ATOM 2226 O O . ALA A 1 281 ? 9.667 -9.141 60.557 1.00 79.62 281 ALA A O 1
ATOM 2227 N N . GLU A 1 282 ? 11.607 -8.402 61.407 1.00 79.75 282 GLU A N 1
ATOM 2228 C CA . GLU A 1 282 ? 11.550 -7.086 60.757 1.00 79.75 282 GLU A CA 1
ATOM 2229 C C . GLU A 1 282 ? 11.699 -7.176 59.234 1.00 79.75 282 GLU A C 1
ATOM 2231 O O . GLU A 1 282 ? 10.929 -6.550 58.502 1.00 79.75 282 GLU A O 1
ATOM 2236 N N . ASN A 1 283 ? 12.613 -8.013 58.735 1.00 74.81 283 ASN A N 1
ATOM 2237 C CA . ASN A 1 283 ? 12.765 -8.237 57.294 1.00 74.81 283 ASN A CA 1
ATOM 2238 C C . ASN A 1 283 ? 11.500 -8.845 56.663 1.00 74.81 283 ASN A C 1
ATOM 2240 O O . ASN A 1 283 ? 11.095 -8.435 55.575 1.00 74.81 283 ASN A O 1
ATOM 2244 N N . ARG A 1 284 ? 10.808 -9.755 57.363 1.00 78.12 284 ARG A N 1
ATOM 2245 C CA . ARG A 1 284 ? 9.512 -10.299 56.911 1.00 78.12 284 ARG A CA 1
ATOM 2246 C C . ARG A 1 284 ? 8.412 -9.235 56.834 1.00 78.12 284 ARG A C 1
ATOM 2248 O O . ARG A 1 284 ? 7.524 -9.360 55.997 1.00 78.12 284 ARG A O 1
ATOM 2255 N N . LYS A 1 285 ? 8.455 -8.200 57.683 1.00 74.94 285 LYS A N 1
ATOM 2256 C CA . LYS A 1 285 ? 7.531 -7.052 57.607 1.00 74.94 285 LYS A CA 1
ATOM 2257 C C . LYS A 1 285 ? 7.867 -6.125 56.437 1.00 74.94 285 LYS A C 1
ATOM 2259 O O . LYS A 1 285 ? 6.946 -5.639 55.790 1.00 74.94 285 LYS A O 1
ATOM 2264 N N . LYS A 1 286 ? 9.155 -5.910 56.139 1.00 69.88 286 LYS A N 1
ATOM 2265 C CA . LYS A 1 286 ? 9.596 -5.092 54.993 1.00 69.88 286 LYS A CA 1
ATOM 2266 C C . LYS A 1 286 ? 9.228 -5.717 53.645 1.00 69.88 286 LYS A C 1
ATOM 2268 O O . LYS A 1 286 ? 8.749 -5.002 52.781 1.00 69.88 286 LYS A O 1
ATOM 2273 N N . ASN A 1 287 ? 9.349 -7.037 53.508 1.00 58.81 287 ASN A N 1
ATOM 2274 C CA . ASN A 1 287 ? 9.013 -7.762 52.272 1.00 58.81 287 ASN A CA 1
ATOM 2275 C C . ASN A 1 287 ? 7.502 -8.014 52.073 1.00 58.81 287 ASN A C 1
ATOM 2277 O O . ASN A 1 287 ? 7.118 -8.756 51.173 1.00 58.81 287 ASN A O 1
ATOM 2281 N N . LYS A 1 288 ? 6.644 -7.467 52.947 1.00 55.72 288 LYS A N 1
ATOM 2282 C CA . LYS A 1 288 ? 5.176 -7.563 52.863 1.00 55.72 288 LYS A CA 1
ATOM 2283 C C . LYS A 1 288 ? 4.512 -6.280 52.336 1.00 55.72 288 LYS A C 1
ATOM 2285 O O . LYS A 1 288 ? 3.285 -6.204 52.349 1.00 55.72 288 LYS A O 1
ATOM 2290 N N . ARG A 1 289 ? 5.308 -5.293 51.916 1.00 44.78 289 ARG A N 1
ATOM 2291 C CA . ARG A 1 289 ? 4.895 -4.155 51.083 1.00 44.78 289 ARG A CA 1
ATOM 2292 C C . ARG A 1 289 ? 5.354 -4.400 49.655 1.00 44.78 289 ARG A C 1
ATOM 2294 O O . ARG A 1 289 ? 4.632 -3.933 48.756 1.00 44.78 289 ARG A O 1
#

Secondary structure (DSSP, 8-state):
--EE-TTT--EE--EEEEEEEEEEEEEETTEEEEEEEEEEEEE-S-TT-S-SEEEPPBTTB-TT-SB-HHHHHHHHHHHTTS-HHHHHHHHHHTT----HHHHHHHHTTPPPPP-TT--EEEEEEEEEETTTEEEEEEEETTT--EEEEEE-SSSHHHHHHHHH-TT--EEEE-S-HHHHHHHHHH-TTPEEEE-HHHHHHHHHHHHHHHHHHHS-S--EEETTEEESSPPP----PPPP-HHHHHH-----SPPB-TTS-B----GGG--TTSHHHHHHHHHHHHTT-